Protein AF-A0A7S4QUI0-F1 (afdb_monomer)

Sequence (334 aa):
FLSKAFRYVQHSHSRTQITPSVVIYQHTYTYTQERGVYFQQQQQSLKVATKMAEGGIYPWKIQKVEAFGPTADYSNLSKPLPSPPDGMVWDQDVTTKEWKLISSPEQKAVVPKNEENKETLNDDIDVLKQMAREEEKQKERQKSAGPTHIQHIILPTDTLAGICLKYKISAVKVRQINRFSGSNLHLAPNPLIIPIVDPQLLVDGVIKVQNTESREFKRGAFRARFLSLRDGEITSYLEMNNWDLEAAMQNAKDDIAWEKSQQQPPPPPKKELEDISSLALEAHIAIPVTTTTTSVKKKKKNIELELGSVTAKVCISRVLYQHACVYLCCKLSA

Nearest PDB structures (foldseek):
  2lva-assembly1_A  TM=3.893E-01  e=6.206E-01  Homo sapiens

pLDDT: mean 73.24, std 21.31, range [35.06, 98.56]

Foldseek 3Di:
DDDDDDDDDDDDDDDDDDDPPPPPPPPPPPPPPDDDDDPPDDPDPPPPPPPDDDDPPDPVVPPPPPPPPPPPPCVCVPPDDPDDPPQWDWDQDPPPRDTDIDRDPDPPDDDDDDDDDDPDDCPVVVVVVVVVVVVVVVVVVVVPPDPQKDFAQDFPPDWLVNVCVLQVHDSVVQCVVQVDDDGDCVRTQPRRIGGRPDPVCVVVCSRPDDDCQDLRNLLSNLCSVCVPDDSVLSVVLCVVVVNDSVNSSVVVVVVVVVVVVVPPDDDDPPPPPVPVVVPPPPDPDDDDDDDDDDDDDPPPDDDDDDPDDDDDDPDPVPPVVVVVVVVVVVVVVD

InterPro domains:
  IPR036779 LysM domain superfamily [G3DSA:3.10.350.10] (135-200)

Organism: NCBI:txid49249

Solvent-accessible surface area (backbone atoms only — not comparable to full-atom values): 22902 Å² total; per-residue (Å²): 135,82,88,83,86,88,78,87,84,86,82,85,76,82,80,76,84,76,78,80,80,80,76,79,77,78,78,76,81,77,79,79,82,77,75,92,70,88,81,76,82,72,87,70,86,75,82,71,79,77,79,79,76,84,82,78,82,49,75,86,72,59,70,81,70,82,71,75,58,84,70,78,78,62,82,64,72,79,55,77,78,77,81,63,59,93,70,41,40,83,42,66,42,86,88,79,68,46,79,43,82,42,73,60,90,76,88,77,72,91,78,82,87,85,88,82,90,79,89,89,72,60,74,69,54,56,54,54,53,49,52,55,54,49,52,52,54,50,51,55,62,61,67,72,64,63,80,60,53,46,80,40,68,74,49,94,87,61,44,58,68,57,52,21,66,54,65,76,45,59,64,65,59,43,27,64,72,51,73,39,75,88,75,59,66,88,74,38,60,57,62,34,57,39,72,54,93,55,73,61,43,54,77,72,55,70,40,71,75,79,64,75,82,41,69,66,43,43,52,37,50,51,46,49,72,40,79,86,60,51,75,66,59,56,48,50,39,24,60,78,41,80,63,35,60,67,62,19,55,49,54,54,48,52,50,53,52,49,53,55,60,70,68,47,69,75,76,73,76,78,70,79,67,75,70,64,73,74,73,71,82,77,77,89,70,93,72,87,85,78,88,78,89,77,84,79,81,80,79,80,76,82,80,80,84,75,91,72,92,75,85,90,90,87,84,67,82,71,64,62,62,60,58,54,57,57,56,56,56,60,66,75,75,111

Radius of gyration: 40.13 Å; Cα contacts (8 Å, |Δi|>4): 142; chains: 1; bounding box: 110×113×97 Å

Mean predicted aligned error: 19.96 Å

Structure (mmCIF, N/CA/C/O backbone):
data_AF-A0A7S4QUI0-F1
#
_entry.id   AF-A0A7S4QUI0-F1
#
loop_
_atom_site.group_PDB
_atom_site.id
_atom_site.type_symbol
_atom_site.label_atom_id
_atom_site.label_alt_id
_atom_site.label_comp_id
_atom_site.label_asym_id
_atom_site.label_entity_id
_atom_site.label_seq_id
_atom_site.pdbx_PDB_ins_code
_atom_site.Cartn_x
_atom_site.Cartn_y
_atom_site.Cartn_z
_atom_site.occupancy
_atom_site.B_iso_or_equiv
_atom_site.auth_seq_id
_atom_site.auth_comp_id
_atom_site.auth_asym_id
_atom_site.auth_atom_id
_atom_site.pdbx_PDB_model_num
ATOM 1 N N . PHE A 1 1 ? 1.481 68.400 2.282 1.00 43.25 1 PHE A N 1
ATOM 2 C CA . PHE A 1 1 ? 1.476 67.854 3.651 1.00 43.25 1 PHE A CA 1
ATOM 3 C C . PHE A 1 1 ? 1.714 66.350 3.547 1.00 43.25 1 PHE A C 1
ATOM 5 O O . PHE A 1 1 ? 0.873 65.689 2.964 1.00 43.25 1 PHE A O 1
ATOM 12 N N . LEU A 1 2 ? 2.878 65.880 4.042 1.00 42.28 2 LEU A N 1
ATOM 13 C CA . LEU A 1 2 ? 3.348 64.477 4.183 1.00 42.28 2 LEU A CA 1
ATOM 14 C C . LEU A 1 2 ? 3.459 63.688 2.854 1.00 42.28 2 LEU A C 1
ATOM 16 O O . LEU A 1 2 ? 2.456 63.243 2.329 1.00 42.28 2 LEU A O 1
ATOM 20 N N . SER A 1 3 ? 4.592 63.471 2.174 1.00 40.19 3 SER A N 1
ATOM 21 C CA . SER A 1 3 ? 6.008 63.251 2.519 1.00 40.19 3 SER A CA 1
ATOM 22 C C . SER A 1 3 ? 6.265 62.195 3.595 1.00 40.19 3 SER A C 1
ATOM 24 O O . SER A 1 3 ? 6.245 62.501 4.786 1.00 40.19 3 SER A O 1
ATOM 26 N N . LYS A 1 4 ? 6.588 60.970 3.157 1.00 52.94 4 LYS A N 1
ATOM 27 C CA . LYS A 1 4 ? 7.592 60.120 3.811 1.00 52.94 4 LYS A CA 1
ATOM 28 C C . LYS A 1 4 ? 8.211 59.142 2.812 1.00 52.94 4 LYS A C 1
ATOM 30 O O . LYS A 1 4 ? 7.632 58.132 2.432 1.00 52.94 4 LYS A O 1
ATOM 35 N N . ALA A 1 5 ? 9.412 59.519 2.392 1.00 50.69 5 ALA A N 1
ATOM 36 C CA . ALA A 1 5 ? 10.382 58.696 1.700 1.00 50.69 5 ALA A CA 1
ATOM 37 C C . ALA A 1 5 ? 10.910 57.592 2.630 1.00 50.69 5 ALA A C 1
ATOM 39 O O . ALA A 1 5 ? 11.267 57.874 3.775 1.00 50.69 5 ALA A O 1
ATOM 40 N N . PHE A 1 6 ? 11.026 56.366 2.120 1.00 53.62 6 PHE A N 1
ATOM 41 C CA . PHE A 1 6 ? 11.831 55.314 2.736 1.00 53.62 6 PHE A CA 1
ATOM 42 C C . PHE A 1 6 ? 13.174 55.230 2.004 1.00 53.62 6 PHE A C 1
ATOM 44 O O . PHE A 1 6 ? 13.247 54.894 0.824 1.00 53.62 6 PHE A O 1
ATOM 51 N N . ARG A 1 7 ? 14.234 55.609 2.723 1.00 48.94 7 ARG A N 1
ATOM 52 C CA . ARG A 1 7 ? 15.640 55.427 2.355 1.00 48.94 7 ARG A CA 1
ATOM 53 C C . ARG A 1 7 ? 16.148 54.085 2.889 1.00 48.94 7 ARG A C 1
ATOM 55 O O . ARG A 1 7 ? 15.786 53.719 3.998 1.00 48.94 7 ARG A O 1
ATOM 62 N N . TYR A 1 8 ? 17.100 53.522 2.137 1.00 43.38 8 TYR A N 1
ATOM 63 C CA . TYR A 1 8 ? 18.275 52.743 2.568 1.00 43.38 8 TYR A CA 1
ATOM 64 C C . TYR A 1 8 ? 18.059 51.438 3.351 1.00 43.38 8 TYR A C 1
ATOM 66 O O . TYR A 1 8 ? 17.522 51.461 4.444 1.00 43.38 8 TYR A O 1
ATOM 74 N N . VAL A 1 9 ? 18.633 50.331 2.858 1.00 51.97 9 VAL A N 1
ATOM 75 C CA . VAL A 1 9 ? 19.962 49.829 3.281 1.00 51.97 9 VAL A CA 1
ATOM 76 C C . VAL A 1 9 ? 20.501 48.900 2.180 1.00 51.97 9 VAL A C 1
ATOM 78 O O . VAL A 1 9 ? 19.954 47.829 1.933 1.00 51.97 9 VAL A O 1
ATOM 81 N N . GLN A 1 10 ? 21.587 49.304 1.514 1.00 48.03 10 GLN A N 1
ATOM 82 C CA . GLN A 1 10 ? 22.443 48.389 0.755 1.00 48.03 10 GLN A CA 1
ATOM 83 C C . GLN A 1 10 ? 23.421 47.728 1.732 1.00 48.03 10 GLN A C 1
ATOM 85 O O . GLN A 1 10 ? 24.264 48.409 2.310 1.00 48.03 10 GLN A O 1
ATOM 90 N N . HIS A 1 11 ? 23.335 46.408 1.893 1.00 46.34 11 HIS A N 1
ATOM 91 C CA . HIS A 1 11 ? 24.397 45.617 2.511 1.00 46.34 11 HIS A CA 1
ATOM 92 C C . HIS A 1 11 ? 25.331 45.087 1.420 1.00 46.34 11 HIS A C 1
ATOM 94 O O . HIS A 1 11 ? 25.085 44.052 0.805 1.00 46.34 11 HIS A O 1
ATOM 100 N N . SER A 1 12 ? 26.427 45.805 1.197 1.00 49.34 12 SER A N 1
ATOM 101 C CA . SER A 1 12 ? 27.610 45.313 0.499 1.00 49.34 12 SER A CA 1
ATOM 102 C C . SER A 1 12 ? 28.336 44.299 1.389 1.00 49.34 12 SER A C 1
ATOM 104 O O . SER A 1 12 ? 29.055 44.689 2.308 1.00 49.34 12 SER A O 1
ATOM 106 N N . HIS A 1 13 ? 28.146 43.003 1.135 1.00 45.16 13 HIS A N 1
ATOM 107 C CA . HIS A 1 13 ? 29.027 41.969 1.678 1.00 45.16 13 HIS A CA 1
ATOM 108 C C . HIS A 1 13 ? 30.191 41.758 0.711 1.00 45.16 13 HIS A C 1
ATOM 110 O O . HIS A 1 13 ? 30.037 41.254 -0.402 1.00 45.16 13 HIS A O 1
ATOM 116 N N . SER A 1 14 ? 31.361 42.194 1.163 1.00 46.81 14 SER A N 1
ATOM 117 C CA . SER A 1 14 ? 32.676 41.900 0.618 1.00 46.81 14 SER A CA 1
ATOM 118 C C . SER A 1 14 ? 32.872 40.386 0.518 1.00 46.81 14 SER A C 1
ATOM 120 O O . SER A 1 14 ? 32.983 39.672 1.511 1.00 46.81 14 SER A O 1
ATOM 122 N N . ARG A 1 15 ? 32.902 39.891 -0.719 1.00 45.66 15 ARG A N 1
ATOM 123 C CA . ARG A 1 15 ? 33.207 38.502 -1.051 1.00 45.66 15 ARG A CA 1
ATOM 124 C C . ARG A 1 15 ? 34.724 38.323 -0.981 1.00 45.66 15 ARG A C 1
ATOM 126 O O . ARG A 1 15 ? 35.434 38.632 -1.935 1.00 45.66 15 ARG A O 1
ATOM 133 N N . THR A 1 16 ? 35.228 37.866 0.159 1.00 51.44 16 THR A N 1
ATOM 134 C CA . THR A 1 16 ? 36.585 37.330 0.286 1.00 51.44 16 THR A CA 1
ATOM 135 C C . THR A 1 16 ? 36.715 36.128 -0.648 1.00 51.44 16 THR A C 1
ATOM 137 O O . THR A 1 16 ? 36.037 35.115 -0.489 1.00 51.44 16 THR A O 1
ATOM 140 N N . GLN A 1 17 ? 37.558 36.265 -1.670 1.00 45.81 17 GLN A N 1
ATOM 141 C CA . GLN A 1 17 ? 37.962 35.160 -2.529 1.00 45.81 17 GLN A CA 1
ATOM 142 C C . GLN A 1 17 ? 38.888 34.248 -1.721 1.00 45.81 17 GLN A C 1
ATOM 144 O O . GLN A 1 17 ? 40.066 34.541 -1.546 1.00 45.81 17 GLN A O 1
ATOM 149 N N . ILE A 1 18 ? 38.336 33.159 -1.193 1.00 52.22 18 ILE A N 1
ATOM 150 C CA . ILE A 1 18 ? 39.124 32.025 -0.719 1.00 52.22 18 ILE A CA 1
ATOM 151 C C . ILE A 1 18 ? 39.364 31.155 -1.948 1.00 52.22 18 ILE A C 1
ATOM 153 O O . ILE A 1 18 ? 38.443 30.529 -2.470 1.00 52.22 18 ILE A O 1
ATOM 157 N N . THR A 1 19 ? 40.595 31.168 -2.445 1.00 54.06 19 THR A N 1
ATOM 158 C CA . THR A 1 19 ? 41.076 30.218 -3.443 1.00 54.06 19 THR A CA 1
ATOM 159 C C . THR A 1 19 ? 41.064 28.815 -2.829 1.00 54.06 19 THR A C 1
ATOM 161 O O . THR A 1 19 ? 41.732 28.596 -1.815 1.00 54.06 19 THR A O 1
ATOM 164 N N . PRO A 1 20 ? 40.341 27.833 -3.395 1.00 52.69 20 PRO A N 1
ATOM 165 C CA . PRO A 1 20 ? 40.554 26.451 -3.010 1.00 52.69 20 PRO A CA 1
ATOM 166 C C . PRO A 1 20 ? 41.884 25.998 -3.618 1.00 52.69 20 PRO A C 1
ATOM 168 O O . PRO A 1 20 ? 41.997 25.811 -4.829 1.00 52.69 20 PRO A O 1
ATOM 171 N N . SER A 1 21 ? 42.906 25.836 -2.776 1.00 45.44 21 SER A N 1
ATOM 172 C CA . SER A 1 21 ? 44.081 25.039 -3.123 1.00 45.44 21 SER A CA 1
ATOM 173 C C . SER A 1 21 ? 43.607 23.628 -3.452 1.00 45.44 21 SER A C 1
ATOM 175 O O . SER A 1 21 ? 43.208 22.865 -2.572 1.00 45.44 21 SER A O 1
ATOM 177 N N . VAL A 1 22 ? 43.613 23.307 -4.743 1.00 49.81 22 VAL A N 1
ATOM 178 C CA . VAL A 1 22 ? 43.359 21.970 -5.269 1.00 49.81 22 VAL A CA 1
ATOM 179 C C . VAL A 1 22 ? 44.520 21.082 -4.828 1.00 49.81 22 VAL A C 1
ATOM 181 O O . VAL A 1 22 ? 45.557 21.011 -5.484 1.00 49.81 22 VAL A O 1
ATOM 184 N N . VAL A 1 23 ? 44.364 20.416 -3.685 1.00 51.53 23 VAL A N 1
ATOM 185 C CA . VAL A 1 23 ? 45.216 19.284 -3.323 1.00 51.53 23 VAL A CA 1
ATOM 186 C C . VAL A 1 23 ? 44.719 18.098 -4.139 1.00 51.53 23 VAL A C 1
ATOM 188 O O . VAL A 1 23 ? 43.736 17.445 -3.794 1.00 51.53 23 VAL A O 1
ATOM 191 N N . ILE A 1 24 ? 45.380 17.862 -5.271 1.00 47.19 24 ILE A N 1
ATOM 192 C CA . ILE A 1 24 ? 45.212 16.652 -6.071 1.00 47.19 24 ILE A CA 1
ATOM 193 C C . ILE A 1 24 ? 45.792 15.499 -5.245 1.00 47.19 24 ILE A C 1
ATOM 195 O O . ILE A 1 24 ? 46.986 15.215 -5.308 1.00 47.19 24 ILE A O 1
ATOM 199 N N . TYR A 1 25 ? 44.955 14.844 -4.441 1.00 45.59 25 TYR A N 1
ATOM 200 C CA . TYR A 1 25 ? 45.278 13.531 -3.894 1.00 45.59 25 TYR A CA 1
ATOM 201 C C . TYR A 1 25 ? 45.259 12.532 -5.051 1.00 45.59 25 TYR A C 1
ATOM 203 O O . TYR A 1 25 ? 44.214 12.010 -5.437 1.00 45.59 25 TYR A O 1
ATOM 211 N N . GLN A 1 26 ? 46.432 12.286 -5.633 1.00 43.28 26 GLN A N 1
ATOM 212 C CA . GLN A 1 26 ? 46.659 11.110 -6.460 1.00 43.28 26 GLN A CA 1
ATOM 213 C C . GLN A 1 26 ? 46.589 9.882 -5.547 1.00 43.28 26 GLN A C 1
ATOM 215 O O . GLN A 1 26 ? 47.586 9.466 -4.962 1.00 43.28 26 GLN A O 1
ATOM 220 N N . HIS A 1 27 ? 45.393 9.313 -5.393 1.00 44.50 27 HIS A N 1
ATOM 221 C CA . HIS A 1 27 ? 45.245 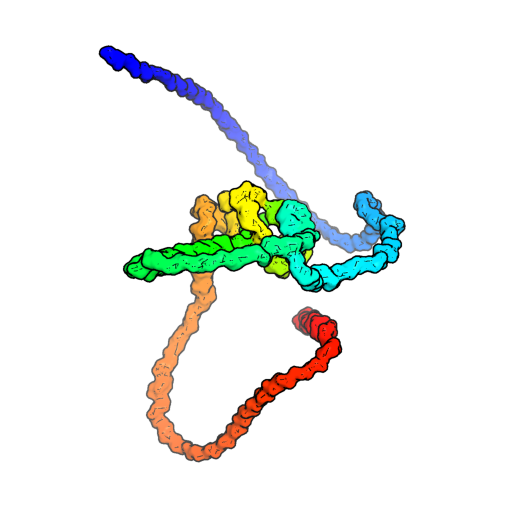7.958 -4.878 1.00 44.50 27 HIS A CA 1
ATOM 222 C C . HIS A 1 27 ? 45.784 6.994 -5.937 1.00 44.50 27 HIS A C 1
ATOM 224 O O . HIS A 1 27 ? 45.088 6.591 -6.868 1.00 44.50 27 HIS A O 1
ATOM 230 N N . THR A 1 28 ? 47.059 6.645 -5.810 1.00 52.47 28 THR A N 1
ATOM 231 C CA . THR A 1 28 ? 47.638 5.487 -6.478 1.00 52.47 28 THR A CA 1
ATOM 232 C C . THR A 1 28 ? 47.049 4.235 -5.833 1.00 52.47 28 THR A C 1
ATOM 234 O O . THR A 1 28 ? 47.430 3.820 -4.742 1.00 52.47 28 THR A O 1
ATOM 237 N N . TYR A 1 29 ? 46.067 3.633 -6.501 1.00 44.72 29 TYR A N 1
ATOM 238 C CA . TYR A 1 29 ? 45.607 2.290 -6.169 1.00 44.72 29 TYR A CA 1
ATOM 239 C C . TYR A 1 29 ? 46.704 1.299 -6.566 1.00 44.72 29 TYR A C 1
ATOM 241 O O . TYR A 1 29 ? 46.812 0.888 -7.720 1.00 44.72 29 TYR A O 1
ATOM 249 N N . THR A 1 30 ? 47.550 0.924 -5.610 1.00 43.25 30 THR A N 1
ATOM 250 C CA . THR A 1 30 ? 48.397 -0.260 -5.741 1.00 43.25 30 THR A CA 1
ATOM 251 C C . THR A 1 30 ? 47.501 -1.493 -5.671 1.00 43.25 30 THR A C 1
ATOM 253 O O . THR A 1 30 ? 47.052 -1.891 -4.599 1.00 43.25 30 THR A O 1
ATOM 256 N N . TYR A 1 31 ? 47.212 -2.072 -6.835 1.00 46.03 31 TYR A N 1
ATOM 257 C CA . TYR A 1 31 ? 46.569 -3.374 -6.971 1.00 46.03 31 TYR A CA 1
ATOM 258 C C . TYR A 1 31 ? 47.561 -4.449 -6.508 1.00 46.03 31 TYR A C 1
ATOM 260 O O . TYR A 1 31 ? 48.429 -4.883 -7.267 1.00 46.03 31 TYR A O 1
ATOM 268 N N . THR A 1 32 ? 47.485 -4.847 -5.239 1.00 46.03 32 THR A N 1
ATOM 269 C CA . THR A 1 32 ? 48.205 -6.018 -4.737 1.00 46.03 32 THR A CA 1
ATOM 270 C C . THR A 1 32 ? 47.518 -7.271 -5.265 1.00 46.03 32 THR A C 1
ATOM 272 O O . THR A 1 32 ? 46.503 -7.740 -4.756 1.00 46.03 32 THR A O 1
ATOM 275 N N . GLN A 1 33 ? 48.092 -7.795 -6.344 1.00 54.56 33 GLN A N 1
ATOM 276 C CA . GLN A 1 33 ? 47.813 -9.105 -6.907 1.00 54.56 33 GLN A CA 1
ATOM 277 C C . GLN A 1 33 ? 48.338 -10.179 -5.941 1.00 54.56 33 GLN A C 1
ATOM 279 O O . GLN A 1 33 ? 49.427 -10.725 -6.124 1.00 54.56 33 GLN A O 1
ATOM 284 N N . GLU A 1 34 ? 47.588 -10.463 -4.876 1.00 50.03 34 GLU A N 1
ATOM 285 C CA . GLU A 1 34 ? 47.907 -11.587 -4.002 1.00 50.03 34 GLU A CA 1
ATOM 286 C C . GLU A 1 34 ? 47.392 -12.893 -4.602 1.00 50.03 34 GLU A C 1
ATOM 288 O O . GLU A 1 34 ? 46.203 -13.149 -4.789 1.00 50.03 34 GLU A O 1
ATOM 293 N N . ARG A 1 35 ? 48.397 -13.688 -4.960 1.00 43.03 35 ARG A N 1
ATOM 294 C CA . ARG A 1 35 ? 48.375 -15.071 -5.402 1.00 43.03 35 ARG A CA 1
ATOM 295 C C . ARG A 1 35 ? 47.361 -15.914 -4.637 1.00 43.03 35 ARG A C 1
ATOM 297 O O . ARG A 1 35 ? 47.344 -15.941 -3.410 1.00 43.03 35 ARG A O 1
ATOM 304 N N . GLY A 1 36 ? 46.626 -16.712 -5.407 1.00 50.50 36 GLY A N 1
ATOM 305 C CA . GLY A 1 36 ? 45.907 -17.866 -4.901 1.00 50.50 36 GLY A CA 1
ATOM 306 C C . GLY A 1 36 ? 46.843 -18.789 -4.125 1.00 50.50 36 GLY A C 1
ATOM 307 O O . GLY A 1 36 ? 47.822 -19.309 -4.660 1.00 50.50 36 GLY A O 1
ATOM 308 N N . VAL A 1 37 ? 46.501 -19.000 -2.861 1.00 47.38 37 VAL A N 1
ATOM 309 C CA . VAL A 1 37 ? 46.983 -20.116 -2.062 1.00 47.38 37 VAL A CA 1
ATOM 310 C C . VAL A 1 37 ? 45.754 -20.937 -1.708 1.00 47.38 37 VAL A C 1
ATOM 312 O O . VAL A 1 37 ? 44.789 -20.440 -1.133 1.00 47.38 37 VAL A O 1
ATOM 315 N N . TYR A 1 38 ? 45.796 -22.190 -2.144 1.00 48.53 38 TYR A N 1
ATOM 316 C CA . TYR A 1 38 ? 44.848 -23.254 -1.864 1.00 48.53 38 TYR A CA 1
ATOM 317 C C . TYR A 1 38 ? 44.372 -23.221 -0.406 1.00 48.53 38 TYR A C 1
ATOM 319 O O . TYR A 1 38 ? 45.132 -23.545 0.504 1.00 48.53 38 TYR A O 1
ATOM 327 N N . PHE A 1 39 ? 43.097 -22.896 -0.182 1.00 44.22 39 PHE A N 1
ATOM 328 C CA . PHE A 1 39 ? 42.456 -23.155 1.103 1.00 44.22 39 PHE A CA 1
ATOM 329 C C . PHE A 1 39 ? 41.923 -24.588 1.086 1.00 44.22 39 PHE A C 1
ATOM 331 O O . PHE A 1 39 ? 40.783 -24.869 0.717 1.00 44.22 39 PHE A O 1
ATOM 338 N N . GLN A 1 40 ? 42.815 -25.516 1.424 1.00 52.22 40 GLN A N 1
ATOM 339 C CA . GLN A 1 40 ? 42.484 -26.902 1.703 1.00 52.22 40 GLN A CA 1
ATOM 340 C C . GLN A 1 40 ? 41.613 -26.929 2.962 1.00 52.22 40 GLN A C 1
ATOM 342 O O . GLN A 1 40 ? 42.077 -26.703 4.078 1.00 52.22 40 GLN A O 1
ATOM 347 N N . GLN A 1 41 ? 40.321 -27.165 2.754 1.00 51.22 41 GLN A N 1
ATOM 348 C CA . GLN A 1 41 ? 39.299 -27.271 3.783 1.00 51.22 41 GLN A CA 1
ATOM 349 C C . GLN A 1 41 ? 39.572 -28.495 4.672 1.00 51.22 41 GLN A C 1
ATOM 351 O O . GLN A 1 41 ? 39.035 -29.579 4.456 1.00 51.22 41 GLN A O 1
ATOM 356 N N . GLN A 1 42 ? 40.416 -28.329 5.693 1.00 50.75 42 GLN A N 1
ATOM 357 C CA . GLN A 1 42 ? 40.417 -29.227 6.840 1.00 50.75 42 GLN A CA 1
ATOM 358 C C . GLN A 1 42 ? 39.161 -28.947 7.665 1.00 50.75 42 GLN A C 1
ATOM 360 O O . GLN A 1 42 ? 39.033 -27.914 8.321 1.00 50.75 42 GLN A O 1
ATOM 365 N N . GLN A 1 43 ? 38.231 -29.899 7.641 1.00 52.84 43 GLN A N 1
ATOM 366 C CA . GLN A 1 43 ? 37.170 -30.028 8.631 1.00 52.84 43 GLN A CA 1
ATOM 367 C C . GLN A 1 43 ? 37.792 -30.371 9.991 1.00 52.84 43 GLN A C 1
ATOM 369 O O . GLN A 1 43 ? 37.802 -31.523 10.415 1.00 52.84 43 GLN A O 1
ATOM 374 N N . GLN A 1 44 ? 38.339 -29.378 10.686 1.00 45.84 44 GLN A N 1
ATOM 375 C CA . GLN A 1 44 ? 38.579 -29.508 12.115 1.00 45.84 44 GLN A CA 1
ATOM 376 C C . GLN A 1 44 ? 37.311 -29.068 12.836 1.00 45.84 44 GLN A C 1
ATOM 378 O O . GLN A 1 44 ? 36.892 -27.914 12.772 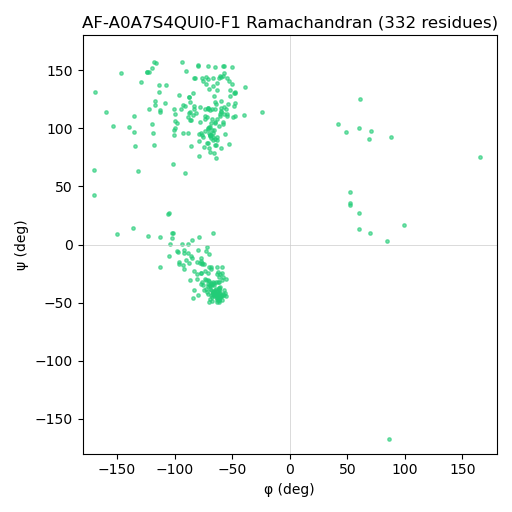1.00 45.84 44 GLN A O 1
ATOM 383 N N . SER A 1 45 ? 36.679 -30.039 13.488 1.00 52.66 45 SER A N 1
ATOM 384 C CA . SER A 1 45 ? 35.535 -29.880 14.373 1.00 52.66 45 SER A CA 1
ATOM 385 C C . SER A 1 45 ? 35.888 -28.952 15.540 1.00 52.66 45 SER A C 1
ATOM 387 O O . SER A 1 45 ? 36.240 -29.401 16.633 1.00 52.66 45 SER A O 1
ATOM 389 N N . LEU A 1 46 ? 35.803 -27.644 15.319 1.00 45.56 46 LEU A N 1
ATOM 390 C CA . LEU A 1 46 ? 35.813 -26.655 16.382 1.00 45.56 46 LEU A CA 1
ATOM 391 C C . LEU A 1 46 ? 34.503 -26.803 17.157 1.00 45.56 46 LEU A C 1
ATOM 393 O O . LEU A 1 46 ? 33.464 -26.247 16.804 1.00 45.56 46 LEU A O 1
ATOM 397 N N . LYS A 1 47 ? 34.569 -27.589 18.235 1.00 46.31 47 LYS A N 1
ATOM 398 C CA . LYS A 1 47 ? 33.629 -27.546 19.355 1.00 46.31 47 LYS A CA 1
ATOM 399 C C . LYS A 1 47 ? 33.767 -26.174 20.016 1.00 46.31 47 LYS A C 1
ATOM 401 O O . LYS A 1 47 ? 34.392 -26.034 21.063 1.00 46.31 47 LYS A O 1
ATOM 406 N N . VAL A 1 48 ? 33.234 -25.143 19.366 1.00 46.44 48 VAL A N 1
ATOM 407 C CA . VAL A 1 48 ? 33.062 -23.832 19.980 1.00 46.44 48 VAL A CA 1
ATOM 408 C C . VAL A 1 48 ? 31.987 -24.017 21.038 1.00 46.44 48 VAL A C 1
ATOM 410 O O . VAL A 1 48 ? 30.809 -24.184 20.735 1.00 46.44 48 VAL A O 1
ATOM 413 N N . ALA A 1 49 ? 32.417 -24.058 22.296 1.00 51.06 49 ALA A N 1
ATOM 414 C CA . ALA A 1 49 ? 31.536 -23.915 23.435 1.00 51.06 49 ALA A CA 1
ATOM 415 C C . ALA A 1 49 ? 30.957 -22.498 23.389 1.00 51.06 49 ALA A C 1
ATOM 417 O O . ALA A 1 49 ? 31.549 -21.546 23.899 1.00 51.06 49 ALA A O 1
ATOM 418 N N . THR A 1 50 ? 29.811 -22.358 22.728 1.00 50.50 50 THR A N 1
ATOM 419 C CA . THR A 1 50 ? 28.994 -21.152 22.731 1.00 50.50 50 THR A CA 1
ATOM 420 C C . THR A 1 50 ? 28.522 -20.926 24.165 1.00 50.50 50 THR A C 1
ATOM 422 O O . THR A 1 50 ? 27.490 -21.440 24.593 1.00 50.50 50 THR A O 1
ATOM 425 N N . LYS A 1 51 ? 29.304 -20.181 24.954 1.00 48.50 51 LYS A N 1
ATOM 426 C CA . LYS A 1 51 ? 28.800 -19.522 26.159 1.00 48.50 51 LYS A CA 1
ATOM 427 C C . LYS A 1 51 ? 27.762 -18.512 25.682 1.00 48.50 51 LYS A C 1
ATOM 429 O O . LYS A 1 51 ? 28.105 -17.402 25.294 1.00 48.50 51 LYS A O 1
ATOM 434 N N . MET A 1 52 ? 26.504 -18.942 25.645 1.00 44.00 52 MET A N 1
ATOM 435 C CA . MET A 1 52 ? 25.364 -18.070 25.396 1.00 44.00 52 MET A CA 1
ATOM 436 C C . MET A 1 52 ? 25.233 -17.120 26.586 1.00 44.00 52 MET A C 1
ATOM 438 O O . MET A 1 52 ? 24.677 -17.478 27.623 1.00 44.00 52 MET A O 1
ATOM 442 N N . ALA A 1 53 ? 25.802 -15.926 26.454 1.00 54.25 53 ALA A N 1
ATOM 443 C CA . ALA A 1 53 ? 25.325 -14.783 27.203 1.00 54.25 53 ALA A CA 1
ATOM 444 C C . ALA A 1 53 ? 23.985 -14.366 26.579 1.00 54.25 53 ALA A C 1
ATOM 446 O O . ALA A 1 53 ? 23.856 -14.338 25.360 1.00 54.25 53 ALA A O 1
ATOM 447 N N . GLU A 1 54 ? 23.027 -14.044 27.445 1.00 52.03 54 GLU A N 1
ATOM 448 C CA . GLU A 1 54 ? 21.747 -13.397 27.133 1.00 52.03 54 GLU A CA 1
ATOM 449 C C . GLU A 1 54 ? 20.578 -14.332 26.757 1.00 52.03 54 GLU A C 1
ATOM 451 O O . GLU A 1 54 ? 20.308 -14.661 25.608 1.00 52.03 54 GLU A O 1
ATOM 456 N N . GLY A 1 55 ? 19.798 -14.691 27.786 1.00 56.19 55 GLY A N 1
ATOM 457 C CA . GLY A 1 55 ? 18.341 -14.781 27.636 1.00 56.19 55 GLY A CA 1
ATOM 458 C C . GLY A 1 55 ? 17.717 -16.155 27.403 1.00 56.19 55 GLY A C 1
ATOM 459 O O . GLY A 1 55 ? 16.553 -16.218 27.016 1.00 56.19 55 GLY A O 1
ATOM 460 N N . GLY A 1 56 ? 18.423 -17.256 27.666 1.00 51.00 56 GLY A N 1
ATOM 461 C CA . GLY A 1 56 ? 17.798 -18.580 27.685 1.00 51.00 56 GLY A CA 1
ATOM 462 C C . GLY A 1 56 ? 16.692 -18.649 28.743 1.00 51.00 56 GLY A C 1
ATOM 463 O O . GLY A 1 56 ? 16.974 -18.596 29.941 1.00 51.00 56 GLY A O 1
ATOM 464 N N . ILE A 1 57 ? 15.431 -18.768 28.312 1.00 62.81 57 ILE A N 1
ATOM 465 C CA . ILE A 1 57 ? 14.321 -19.174 29.181 1.00 62.81 57 ILE A CA 1
ATOM 466 C C . ILE A 1 57 ? 14.695 -20.542 29.740 1.00 62.81 57 ILE A C 1
ATOM 468 O O . ILE A 1 57 ? 14.685 -21.554 29.040 1.00 62.81 57 ILE A O 1
ATOM 472 N N . TYR A 1 58 ? 15.113 -20.549 31.001 1.00 67.50 58 TYR A N 1
ATOM 473 C CA . TYR A 1 58 ? 15.543 -21.765 31.653 1.00 67.50 58 TYR A CA 1
ATOM 474 C C . TYR A 1 58 ? 14.370 -22.754 31.737 1.00 67.50 58 TYR A C 1
ATOM 476 O O . TYR A 1 58 ? 13.292 -22.362 32.190 1.00 67.50 58 TYR A O 1
ATOM 484 N N . PRO A 1 59 ? 14.563 -24.037 31.384 1.00 61.31 59 PRO A N 1
ATOM 485 C CA . PRO A 1 59 ? 13.508 -25.052 31.435 1.00 61.31 59 PRO A CA 1
ATOM 486 C C . PRO A 1 59 ? 12.846 -25.186 32.812 1.00 61.31 59 PRO A C 1
ATOM 488 O O . PRO A 1 59 ? 11.663 -25.485 32.902 1.00 61.31 59 PRO A O 1
ATOM 491 N N . TRP A 1 60 ? 13.582 -24.907 33.892 1.00 65.19 60 TRP A N 1
ATOM 492 C CA . TRP A 1 60 ? 13.065 -24.930 35.265 1.00 65.19 60 TRP A CA 1
ATOM 493 C C . TRP A 1 60 ? 12.209 -23.706 35.626 1.00 65.19 60 TRP A C 1
ATOM 495 O O . TRP A 1 60 ? 11.474 -23.737 36.608 1.00 65.19 60 TRP A O 1
ATOM 505 N N . LYS A 1 61 ? 12.282 -22.634 34.829 1.00 58.53 61 LYS A N 1
ATOM 506 C CA . LYS A 1 61 ? 11.444 -21.434 34.946 1.00 58.53 61 LYS A CA 1
ATOM 507 C C . LYS A 1 61 ? 10.181 -21.525 34.079 1.00 58.53 61 LYS A C 1
ATOM 509 O O . LYS A 1 61 ? 9.325 -20.647 34.157 1.00 58.53 61 LYS A O 1
ATOM 514 N N . ILE A 1 62 ? 10.042 -22.593 33.285 1.00 61.06 62 ILE A N 1
ATOM 515 C CA . ILE A 1 62 ? 8.771 -22.991 32.679 1.00 61.06 62 ILE A CA 1
ATOM 516 C C . ILE A 1 62 ? 7.947 -23.611 33.803 1.00 61.06 62 ILE A C 1
ATOM 518 O O . ILE A 1 62 ? 7.953 -24.821 34.028 1.00 61.06 62 ILE A O 1
ATOM 522 N N . GLN A 1 63 ? 7.276 -22.752 34.565 1.00 67.94 63 GLN A N 1
ATOM 523 C CA . GLN A 1 63 ? 6.270 -23.199 35.506 1.00 67.94 63 GLN A CA 1
ATOM 524 C C . GLN A 1 63 ? 5.209 -23.913 34.664 1.00 67.94 63 GLN A C 1
ATOM 526 O O . GLN A 1 63 ? 4.551 -23.290 33.829 1.00 67.94 63 GLN A O 1
ATOM 531 N N . LYS A 1 64 ? 5.104 -25.240 34.807 1.00 63.25 64 LYS A N 1
ATOM 532 C CA . LYS A 1 64 ? 3.969 -26.003 34.288 1.00 63.25 64 LYS A CA 1
ATOM 533 C C . LYS A 1 64 ? 2.753 -25.506 35.052 1.00 63.25 64 LYS A C 1
ATOM 535 O O . LYS A 1 64 ? 2.416 -26.017 36.113 1.00 63.25 64 LYS A O 1
ATOM 540 N N . VAL A 1 65 ? 2.159 -24.428 34.561 1.00 62.25 65 VAL A N 1
ATOM 541 C CA . VAL A 1 65 ? 0.877 -23.959 35.048 1.00 62.25 65 VAL A CA 1
ATOM 542 C C . VAL A 1 65 ? -0.127 -24.981 34.529 1.00 62.25 65 VAL A C 1
ATOM 544 O O . VAL A 1 65 ? -0.689 -24.831 33.453 1.00 62.25 65 VAL A O 1
ATOM 547 N N . GLU A 1 66 ? -0.337 -26.049 35.299 1.00 63.94 66 GLU A N 1
ATOM 548 C CA . GLU A 1 66 ? -1.472 -26.970 35.140 1.00 63.94 66 GLU A CA 1
ATOM 549 C C . GLU A 1 66 ? -2.810 -26.280 35.476 1.00 63.94 66 GLU A C 1
ATOM 551 O O . GLU A 1 66 ? -3.854 -26.915 35.547 1.00 63.94 66 GLU A O 1
ATOM 556 N N . ALA A 1 67 ? -2.810 -24.957 35.651 1.00 56.88 67 ALA A N 1
ATOM 557 C CA . ALA A 1 67 ? -3.998 -24.150 35.845 1.00 56.88 67 ALA A CA 1
ATOM 558 C C . ALA A 1 67 ? -4.543 -23.638 34.503 1.00 56.88 67 ALA A C 1
ATOM 560 O O . ALA A 1 67 ? -4.696 -22.437 34.297 1.00 56.88 67 ALA A O 1
ATOM 561 N N . PHE A 1 68 ? -4.938 -24.552 33.616 1.00 56.72 68 PHE A N 1
ATOM 562 C CA . PHE A 1 68 ? -6.197 -24.308 32.916 1.00 56.72 68 PHE A CA 1
ATOM 563 C C . PHE A 1 68 ? -7.298 -24.689 33.904 1.00 56.72 68 PHE A C 1
ATOM 565 O O . PHE A 1 68 ? -7.912 -25.748 33.805 1.00 56.72 68 PHE A O 1
ATOM 572 N N . GLY A 1 69 ? -7.538 -23.813 34.889 1.00 67.38 69 GLY A N 1
ATOM 573 C CA . GLY A 1 69 ? -8.856 -23.783 35.516 1.00 67.38 69 GLY A CA 1
ATOM 574 C C . GLY A 1 69 ? -9.909 -23.707 34.403 1.00 67.38 69 GLY A C 1
ATOM 575 O O . GLY A 1 69 ? -9.573 -23.238 33.307 1.00 67.38 69 GLY A O 1
ATOM 576 N N . PRO A 1 70 ? -11.139 -24.200 34.630 1.00 70.69 70 PRO A N 1
ATOM 577 C CA . PRO A 1 70 ? -12.178 -24.210 33.606 1.00 70.69 70 PRO A CA 1
ATOM 578 C C . PRO A 1 70 ? -12.220 -22.829 32.961 1.00 70.69 70 PRO A C 1
ATOM 580 O O . PRO A 1 70 ? -12.504 -21.830 33.623 1.00 70.69 70 PRO A O 1
ATOM 583 N N . THR A 1 71 ? -11.799 -22.765 31.695 1.00 67.06 71 THR A N 1
ATOM 584 C CA . THR A 1 71 ? -11.785 -21.512 30.948 1.00 67.06 71 THR A CA 1
ATOM 585 C C . THR A 1 71 ? -13.231 -21.066 30.942 1.00 67.06 71 THR A C 1
ATOM 587 O O . THR A 1 71 ? -14.082 -21.841 30.508 1.00 67.06 71 THR A O 1
ATOM 590 N N . ALA A 1 72 ? -13.512 -19.905 31.540 1.00 70.00 72 ALA A N 1
ATOM 591 C CA . ALA A 1 72 ? -14.877 -19.430 31.703 1.00 70.00 72 ALA A CA 1
ATOM 592 C C . ALA A 1 72 ? -15.599 -19.562 30.357 1.00 70.00 72 ALA A C 1
ATOM 594 O O . ALA A 1 72 ? -15.134 -19.040 29.341 1.00 70.00 72 ALA A O 1
ATOM 595 N N . ASP A 1 73 ? -16.668 -20.354 30.335 1.00 77.19 73 ASP A N 1
ATOM 596 C CA . ASP A 1 73 ? -17.372 -20.656 29.100 1.00 77.19 73 ASP A CA 1
ATOM 597 C C . ASP A 1 73 ? -18.220 -19.446 28.706 1.00 77.19 73 ASP A C 1
ATOM 599 O O . ASP A 1 73 ? -19.346 -19.243 29.165 1.00 77.19 73 ASP A O 1
ATOM 603 N N . TYR A 1 74 ? -17.641 -18.605 27.855 1.00 82.31 74 TYR A N 1
ATOM 604 C CA . TYR A 1 74 ? -18.289 -17.420 27.311 1.00 82.31 74 TYR A CA 1
ATOM 605 C C . TYR A 1 74 ? -19.257 -17.740 26.164 1.00 82.31 74 TYR A C 1
ATOM 607 O O . TYR A 1 74 ? -19.817 -16.816 25.574 1.00 82.31 74 TYR A O 1
ATOM 615 N N . SER A 1 75 ? -19.515 -19.019 25.858 1.00 86.56 75 SER A N 1
ATOM 616 C CA . SER A 1 75 ? -20.471 -19.423 24.813 1.00 86.56 75 SER A CA 1
ATOM 617 C C . SER A 1 75 ? -21.890 -18.898 25.065 1.00 86.56 75 SER A C 1
ATOM 619 O O . SER A 1 75 ? -22.690 -18.804 24.139 1.00 86.56 75 SER A O 1
ATOM 621 N N . ASN A 1 76 ? -22.208 -18.516 26.307 1.00 83.06 76 ASN A N 1
ATOM 622 C CA . ASN A 1 76 ? -23.496 -17.932 26.677 1.00 83.06 76 ASN A CA 1
ATOM 623 C C . ASN A 1 76 ? -23.586 -16.408 26.474 1.00 83.06 76 ASN A C 1
ATOM 625 O O . ASN A 1 76 ? -24.691 -15.881 26.550 1.00 83.06 76 ASN A O 1
ATOM 629 N N . LEU A 1 77 ? -22.484 -15.698 26.185 1.00 81.69 77 LEU A N 1
ATOM 630 C CA . LEU A 1 77 ? -22.505 -14.237 25.988 1.00 81.69 77 LEU A CA 1
ATOM 631 C C . LEU A 1 77 ? -23.238 -13.801 24.710 1.00 81.69 77 LEU A C 1
ATOM 633 O O . LEU A 1 77 ? -23.645 -12.649 24.607 1.00 81.69 77 LEU A O 1
ATOM 637 N N . SER A 1 78 ? -23.393 -14.694 23.729 1.00 83.31 78 SER A N 1
ATOM 638 C CA . SER A 1 78 ? -24.100 -14.413 22.472 1.00 83.31 78 SER A CA 1
ATOM 639 C C . SER A 1 78 ? -25.603 -14.682 22.542 1.00 83.31 78 SER A C 1
ATOM 641 O O . SER A 1 78 ? -26.322 -14.371 21.590 1.00 83.31 78 SER A O 1
ATOM 643 N N . LYS A 1 79 ? -26.096 -15.274 23.637 1.00 88.00 79 LYS A N 1
ATOM 644 C CA . LYS A 1 79 ? -27.530 -15.504 23.809 1.00 88.00 79 LYS A CA 1
ATOM 645 C C . LYS A 1 79 ? -28.217 -14.151 24.029 1.00 88.00 79 LYS A C 1
ATOM 647 O O . LYS A 1 79 ? -27.708 -13.350 24.815 1.00 88.00 79 LYS A O 1
ATOM 652 N N . PRO A 1 80 ? -29.342 -13.874 23.345 1.00 85.81 80 PRO A N 1
ATOM 653 C CA . PRO A 1 80 ? -30.102 -12.660 23.604 1.00 85.81 80 PRO A CA 1
ATOM 654 C C . PRO A 1 80 ? -30.507 -12.616 25.080 1.00 85.81 80 PRO A C 1
ATOM 656 O O . PRO A 1 80 ? -30.735 -13.661 25.699 1.00 85.81 80 PRO A O 1
ATOM 659 N N . LEU A 1 81 ? -30.579 -11.405 25.638 1.00 84.62 81 LEU A N 1
ATOM 660 C CA . LEU A 1 81 ? -31.073 -11.203 26.997 1.00 84.62 81 LEU A CA 1
ATOM 661 C C . LEU A 1 81 ? -32.473 -11.830 27.129 1.00 84.62 81 LEU A C 1
ATOM 663 O O . LEU A 1 81 ? -33.254 -11.776 26.173 1.00 84.62 81 LEU A O 1
ATOM 667 N N . PRO A 1 82 ? -32.804 -12.436 28.282 1.00 90.38 82 PRO A N 1
ATOM 668 C CA . PRO A 1 82 ? -34.149 -12.937 28.516 1.00 90.38 82 PRO A CA 1
ATOM 669 C C . PRO A 1 82 ? -35.163 -11.796 28.380 1.00 90.38 82 PRO A C 1
ATOM 671 O O . PRO A 1 82 ? -34.878 -10.646 28.738 1.00 90.38 82 PRO A O 1
ATOM 674 N N . SER A 1 83 ? -36.347 -12.123 27.862 1.00 91.56 83 SER A N 1
ATOM 675 C CA . SER A 1 83 ? -37.454 -11.176 27.743 1.00 91.56 83 SER A CA 1
ATOM 676 C C . SER A 1 83 ? -37.715 -10.501 29.098 1.00 91.56 83 SER A C 1
ATOM 678 O O . SER A 1 83 ? -37.739 -11.202 30.116 1.00 91.56 83 SER A O 1
ATOM 680 N N . PRO A 1 84 ? -37.875 -9.168 29.146 1.00 93.19 84 PRO A N 1
ATOM 681 C CA . PRO A 1 84 ? -38.156 -8.479 30.397 1.00 93.19 84 PRO A CA 1
ATOM 682 C C . PRO A 1 84 ? -39.536 -8.895 30.952 1.00 93.19 84 PRO A C 1
ATOM 684 O O . PRO A 1 84 ? -40.412 -9.280 30.173 1.00 93.19 84 PRO A O 1
ATOM 687 N N . PRO A 1 85 ? -39.744 -8.832 32.281 1.00 93.69 85 PRO A N 1
ATOM 688 C CA . PRO A 1 85 ? -41.054 -9.046 32.899 1.00 93.69 85 PRO A CA 1
ATOM 689 C C . PRO A 1 85 ? -42.119 -8.068 32.377 1.00 93.69 85 PRO A C 1
ATOM 691 O O . PRO A 1 85 ? -41.791 -6.947 31.982 1.00 93.69 85 PRO A O 1
ATOM 694 N N . ASP A 1 86 ? -43.395 -8.470 32.420 1.00 92.81 86 ASP A N 1
ATOM 695 C CA . ASP A 1 86 ? -44.516 -7.635 31.966 1.00 92.81 86 ASP A CA 1
ATOM 696 C C . ASP A 1 86 ? -44.492 -6.240 32.616 1.00 92.81 86 ASP A C 1
ATOM 698 O O . ASP A 1 86 ? -44.405 -6.096 33.837 1.00 92.81 86 ASP A O 1
ATOM 702 N N . GLY A 1 87 ? -44.564 -5.198 31.780 1.00 91.44 87 GLY A N 1
ATOM 703 C CA . GLY A 1 87 ? -44.541 -3.793 32.207 1.00 91.44 87 GLY A CA 1
ATOM 704 C C . GLY A 1 87 ? -43.146 -3.186 32.420 1.00 91.44 87 GLY A C 1
ATOM 705 O O . GLY A 1 87 ? -43.045 -2.018 32.808 1.00 91.44 87 GLY A O 1
ATOM 706 N N . MET A 1 88 ? -42.071 -3.929 32.148 1.00 94.75 88 MET A N 1
ATOM 707 C CA . MET A 1 88 ? -40.692 -3.455 32.283 1.00 94.75 88 MET A CA 1
ATOM 708 C C . MET A 1 88 ? -39.935 -3.495 30.952 1.00 94.75 88 MET A C 1
ATOM 710 O O . MET A 1 88 ? -40.217 -4.311 30.078 1.00 94.75 88 MET A O 1
ATOM 714 N N . VAL A 1 89 ? -38.956 -2.602 30.795 1.00 94.62 89 VAL A N 1
ATOM 715 C CA . VAL A 1 89 ? -38.091 -2.510 29.611 1.00 94.62 89 VAL A CA 1
ATOM 716 C C . VAL A 1 89 ? -36.631 -2.486 30.058 1.00 94.62 89 VAL A C 1
ATOM 718 O O . VAL A 1 89 ? -36.284 -1.860 31.062 1.00 94.62 89 VAL A O 1
ATOM 721 N N . TRP A 1 90 ? -35.776 -3.194 29.321 1.00 93.88 90 TRP A N 1
ATOM 722 C CA . TRP A 1 90 ? -34.327 -3.109 29.477 1.00 93.88 90 TRP A CA 1
ATOM 723 C C . TRP A 1 90 ? -33.826 -1.783 28.894 1.00 93.88 90 TRP A C 1
ATOM 725 O O . TRP A 1 90 ? -33.946 -1.569 27.690 1.00 93.88 90 TRP A O 1
ATOM 735 N N . ASP A 1 91 ? -33.252 -0.920 29.729 1.00 94.38 91 ASP A N 1
ATOM 736 C CA . ASP A 1 91 ? -32.624 0.340 29.324 1.00 94.38 91 ASP A CA 1
ATOM 737 C C . ASP A 1 91 ? -31.113 0.277 29.584 1.00 94.38 91 ASP A C 1
ATOM 739 O O . ASP A 1 91 ? -30.676 -0.143 30.661 1.00 94.38 91 ASP A O 1
ATOM 743 N N . GLN A 1 92 ? -30.301 0.646 28.591 1.00 95.50 92 GLN A N 1
ATOM 744 C CA . GLN A 1 92 ? -28.845 0.662 28.727 1.00 95.50 92 GLN A CA 1
ATOM 745 C C . GLN A 1 92 ? -28.374 2.091 28.979 1.00 95.50 92 GLN A C 1
ATOM 747 O O . GLN A 1 92 ? -28.486 2.963 28.120 1.00 95.50 92 GLN A O 1
ATOM 752 N N . ASP A 1 93 ? -27.777 2.313 30.144 1.00 95.00 93 ASP A N 1
ATOM 753 C CA . ASP A 1 93 ? -27.224 3.611 30.507 1.00 95.00 93 ASP A CA 1
ATOM 754 C C . ASP A 1 93 ? -26.012 3.923 29.612 1.00 95.00 93 ASP A C 1
ATOM 756 O O . ASP A 1 93 ? -24.998 3.221 29.629 1.00 95.00 93 ASP A O 1
ATOM 760 N N . VAL A 1 94 ? -26.115 4.981 28.802 1.00 92.38 94 VAL A N 1
ATOM 761 C CA . VAL A 1 94 ? -25.113 5.343 27.781 1.00 92.38 94 VAL A CA 1
ATOM 762 C C . VAL A 1 94 ? -23.744 5.643 28.403 1.00 92.38 94 VAL A C 1
ATOM 764 O O . VAL A 1 94 ? -22.710 5.446 27.763 1.00 92.38 94 VAL A O 1
ATOM 767 N N . THR A 1 95 ? -23.723 6.103 29.656 1.00 92.56 95 THR A N 1
ATOM 768 C CA . THR A 1 95 ? -22.487 6.507 30.337 1.00 92.56 95 THR A CA 1
ATOM 769 C C . THR A 1 95 ? -21.759 5.328 30.971 1.00 92.56 95 THR A C 1
ATOM 771 O O . THR A 1 95 ? -20.550 5.176 30.794 1.00 92.56 95 THR A O 1
ATOM 774 N N . THR A 1 96 ? -22.489 4.468 31.678 1.00 93.12 96 THR A N 1
ATOM 775 C CA . THR A 1 96 ? -21.921 3.340 32.431 1.00 93.12 96 THR A CA 1
ATOM 776 C C . THR A 1 96 ? -21.881 2.046 31.618 1.00 93.12 96 THR A C 1
ATOM 778 O O . THR A 1 96 ? -21.123 1.138 31.950 1.00 93.12 96 THR A O 1
ATOM 781 N N . LYS A 1 97 ? -22.650 1.970 30.523 1.00 90.56 97 LYS A N 1
ATOM 782 C CA . LYS A 1 97 ? -22.905 0.767 29.709 1.00 90.56 97 LYS A CA 1
ATOM 783 C C . LYS A 1 97 ? -23.569 -0.379 30.474 1.00 90.56 97 LYS A C 1
ATOM 785 O O . LYS A 1 97 ? -23.627 -1.498 29.959 1.00 90.56 97 LYS A O 1
ATOM 790 N N . GLU A 1 98 ? -24.087 -0.112 31.667 1.00 91.94 98 GLU A N 1
ATOM 791 C CA . GLU A 1 98 ? -24.818 -1.083 32.474 1.00 91.94 98 GLU A CA 1
ATOM 792 C C . GLU A 1 98 ? -26.286 -1.155 32.031 1.00 91.94 98 GLU A C 1
ATOM 794 O O . GLU A 1 98 ? -26.895 -0.147 31.668 1.00 91.94 98 GLU A O 1
ATOM 799 N N . TRP A 1 99 ? -26.857 -2.361 32.057 1.00 91.06 99 TRP A N 1
ATOM 800 C CA . TRP A 1 99 ? -28.273 -2.597 31.770 1.00 91.06 99 TRP A CA 1
ATOM 801 C C . TRP A 1 99 ? -29.095 -2.448 33.050 1.00 91.06 99 TRP A C 1
ATOM 803 O O . TRP A 1 99 ? -28.803 -3.100 34.054 1.00 91.06 99 TRP A O 1
ATOM 813 N N . LYS A 1 100 ? -30.137 -1.616 33.013 1.00 94.88 100 LYS A N 1
ATOM 814 C CA . LYS A 1 100 ? -31.082 -1.400 34.115 1.00 94.88 100 LYS A CA 1
ATOM 815 C C . LYS A 1 100 ? -32.498 -1.722 33.649 1.00 94.88 100 LYS A C 1
ATOM 817 O O . LYS A 1 100 ? -32.842 -1.569 32.481 1.00 94.88 100 LYS A O 1
ATOM 822 N N . LEU A 1 101 ? -33.318 -2.206 34.573 1.00 95.62 101 LEU A N 1
ATOM 823 C CA . LEU A 1 101 ? -34.715 -2.528 34.313 1.00 95.62 101 LEU A CA 1
ATOM 824 C C . LEU A 1 101 ? -35.566 -1.315 34.708 1.00 95.62 101 LEU A C 1
ATOM 826 O O . LEU A 1 101 ? -35.562 -0.928 35.877 1.00 95.62 101 LEU A O 1
ATOM 830 N N . ILE A 1 102 ? -36.254 -0.694 33.748 1.00 94.69 102 ILE A N 1
ATOM 831 C CA . ILE A 1 102 ? -37.065 0.510 33.978 1.00 94.69 102 ILE A CA 1
ATOM 832 C C . ILE A 1 102 ? -38.544 0.178 33.757 1.00 94.69 102 ILE A C 1
ATOM 834 O O . ILE A 1 102 ? -38.905 -0.526 32.813 1.00 94.69 102 ILE A O 1
ATOM 838 N N . SER A 1 103 ? -39.417 0.670 34.639 1.00 92.75 103 SER A N 1
ATOM 839 C CA . SER A 1 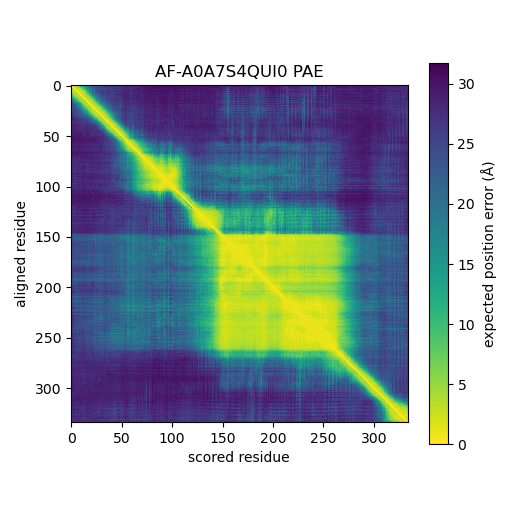103 ? -40.871 0.590 34.461 1.00 92.75 103 SER A CA 1
ATOM 840 C C . SER A 1 103 ? -41.289 1.410 33.241 1.00 92.75 103 SER A C 1
ATOM 842 O O . SER A 1 103 ? -41.006 2.609 33.202 1.00 92.75 103 SER A O 1
ATOM 844 N N . SER A 1 104 ? -41.953 0.780 32.267 1.00 86.38 104 SER A N 1
ATOM 845 C CA . SER A 1 104 ? -42.357 1.439 31.020 1.00 86.38 104 SER A CA 1
ATOM 846 C C . SER A 1 104 ? -43.224 2.670 31.329 1.00 86.38 104 SER A C 1
ATOM 848 O O . SER A 1 104 ? -44.283 2.514 31.942 1.00 86.38 104 SER A O 1
ATOM 850 N N . PRO A 1 105 ? -42.800 3.894 30.963 1.00 73.25 105 PRO A N 1
ATOM 851 C CA . PRO A 1 105 ? -43.460 5.109 31.435 1.00 73.25 105 PRO A CA 1
ATOM 852 C C . PRO A 1 105 ? -44.844 5.391 30.821 1.00 73.25 105 PRO A C 1
ATOM 854 O O . PRO A 1 105 ? -45.482 6.358 31.235 1.00 73.25 105 PRO A O 1
ATOM 857 N N . GLU A 1 106 ? -45.365 4.581 29.890 1.00 60.69 106 GLU A N 1
ATOM 858 C CA . GLU A 1 106 ? -46.577 4.944 29.143 1.00 60.69 106 GLU A CA 1
ATOM 859 C C . GLU A 1 106 ? -47.618 3.825 28.993 1.00 60.69 106 GLU A C 1
ATOM 861 O O . GLU A 1 106 ? -47.629 3.048 28.044 1.00 60.69 106 GLU A O 1
ATOM 866 N N . GLN A 1 107 ? -48.598 3.866 29.897 1.00 53.97 107 GLN A N 1
ATOM 867 C CA . GLN A 1 107 ? -50.021 3.834 29.540 1.00 53.97 107 GLN A CA 1
ATOM 868 C C . GLN A 1 107 ? -50.742 4.963 30.299 1.00 53.97 107 GLN A C 1
ATOM 870 O O . GLN A 1 107 ? -51.586 4.725 31.160 1.00 53.97 107 GLN A O 1
ATOM 875 N N . LYS A 1 108 ? -50.393 6.227 30.024 1.00 52.31 108 LYS A N 1
ATOM 876 C CA . LYS A 1 108 ? -51.228 7.370 30.422 1.00 52.31 108 LYS A CA 1
ATOM 877 C C . LYS A 1 108 ? -52.028 7.853 29.216 1.00 52.31 108 LYS A C 1
ATOM 879 O O . LYS A 1 108 ? -51.521 8.571 28.371 1.00 52.31 108 LYS A O 1
ATOM 884 N N . ALA A 1 109 ? -53.278 7.397 29.198 1.00 50.09 109 ALA A N 1
ATOM 885 C CA . ALA A 1 109 ? -54.474 8.051 28.674 1.00 50.09 109 ALA A CA 1
ATOM 886 C C . ALA A 1 109 ? -54.366 8.809 27.335 1.00 50.09 109 ALA A C 1
ATOM 888 O O . ALA A 1 109 ? -53.968 9.967 27.256 1.00 50.09 109 ALA A O 1
ATOM 889 N N . VAL A 1 110 ? -54.898 8.134 26.316 1.00 53.19 110 VAL A N 1
ATOM 890 C CA . VAL A 1 110 ? -55.647 8.669 25.173 1.00 53.19 110 VAL A CA 1
ATOM 891 C C . VAL A 1 110 ? -56.298 10.030 25.480 1.00 53.19 110 VAL A C 1
ATOM 893 O O . VAL A 1 110 ? -57.236 10.111 26.272 1.00 53.19 110 VAL A O 1
ATOM 896 N N . VAL A 1 111 ? -55.834 11.083 24.803 1.00 54.59 111 VAL A N 1
ATOM 897 C CA . VAL A 1 111 ? -56.558 12.355 24.655 1.00 54.59 111 VAL A CA 1
ATOM 898 C C . VAL A 1 111 ? -57.301 12.311 23.313 1.00 54.59 111 VAL A C 1
ATOM 900 O O . VAL A 1 111 ? -56.685 11.971 22.298 1.00 54.59 111 VAL A O 1
ATOM 903 N N . PRO A 1 112 ? -58.616 12.596 23.285 1.00 49.94 112 PRO A N 1
ATOM 904 C CA . PRO A 1 112 ? -59.418 12.506 22.078 1.00 49.94 112 PRO A CA 1
ATOM 905 C C . PRO A 1 112 ? -59.112 13.647 21.105 1.00 49.94 112 PRO A C 1
ATOM 907 O O . PRO A 1 112 ? -58.863 14.791 21.483 1.00 49.94 112 PRO A O 1
ATOM 910 N N . LYS A 1 113 ? -59.163 13.267 19.829 1.00 48.84 113 LYS A N 1
ATOM 911 C CA . LYS A 1 113 ? -59.104 14.102 18.635 1.00 48.84 113 LYS A CA 1
ATOM 912 C C . LYS A 1 113 ? -60.096 15.266 18.702 1.00 48.84 113 LYS A C 1
ATOM 914 O O . LYS A 1 113 ? -61.260 15.050 19.022 1.00 48.84 113 LYS A O 1
ATOM 919 N N . ASN A 1 114 ? -59.650 16.445 18.274 1.00 42.34 114 ASN A N 1
ATOM 920 C CA . ASN A 1 114 ? -60.530 17.459 17.705 1.00 42.34 114 ASN A CA 1
ATOM 921 C C . ASN A 1 114 ? -60.048 17.733 16.275 1.00 42.34 114 ASN A C 1
ATOM 923 O O . ASN A 1 114 ? -58.991 18.325 16.058 1.00 42.34 114 ASN A O 1
ATOM 927 N N . GLU A 1 115 ? -60.801 17.183 15.327 1.00 60.16 115 GLU A N 1
ATOM 928 C CA . GLU A 1 115 ? -60.721 17.417 13.889 1.00 60.16 115 GLU A CA 1
ATOM 929 C C . GLU A 1 115 ? -61.594 18.636 13.582 1.00 60.16 115 GLU A C 1
ATOM 931 O O . GLU A 1 115 ? -62.775 18.606 13.898 1.00 60.16 115 GLU A O 1
ATOM 936 N N . GLU A 1 116 ? -61.032 19.692 12.987 1.00 48.50 116 GLU A N 1
ATOM 937 C CA . GLU A 1 116 ? -61.746 20.520 12.007 1.00 48.50 116 GLU A CA 1
ATOM 938 C C . GLU A 1 116 ? -60.789 21.496 11.296 1.00 48.50 116 GLU A C 1
ATOM 940 O O . GLU A 1 116 ? -60.018 22.225 11.918 1.00 48.50 116 GLU A O 1
ATOM 945 N N . ASN A 1 117 ? -60.904 21.509 9.964 1.00 51.03 117 ASN A N 1
ATOM 946 C CA . ASN A 1 117 ? -60.412 22.501 9.002 1.00 51.03 117 ASN A CA 1
ATOM 947 C C . ASN A 1 117 ? -58.899 22.653 8.765 1.00 51.03 117 ASN A C 1
ATOM 949 O O . ASN A 1 117 ? -58.250 23.538 9.325 1.00 51.03 117 ASN A O 1
ATOM 953 N N . LYS A 1 118 ? -58.385 21.897 7.777 1.00 46.31 118 LYS A N 1
ATOM 954 C CA . LYS A 1 118 ? -57.376 22.358 6.793 1.00 46.31 118 LYS A CA 1
ATOM 955 C C . LYS A 1 118 ? -57.174 21.342 5.650 1.00 46.31 118 LYS A C 1
ATOM 957 O O . LYS A 1 118 ? -56.097 20.786 5.468 1.00 46.31 118 LYS A O 1
ATOM 962 N N . GLU A 1 119 ? -58.218 21.109 4.863 1.00 55.84 119 GLU A N 1
ATOM 963 C CA . GLU A 1 119 ? -58.087 20.672 3.463 1.00 55.84 119 GLU A CA 1
ATOM 964 C C . GLU A 1 119 ? -57.949 21.982 2.671 1.00 55.84 119 GLU A C 1
ATOM 966 O O . GLU A 1 119 ? -58.779 22.869 2.823 1.00 55.84 119 GLU A O 1
ATOM 971 N N . THR A 1 120 ? -56.843 22.321 2.012 1.00 53.09 120 THR A N 1
ATOM 972 C CA . THR A 1 120 ? -56.461 21.810 0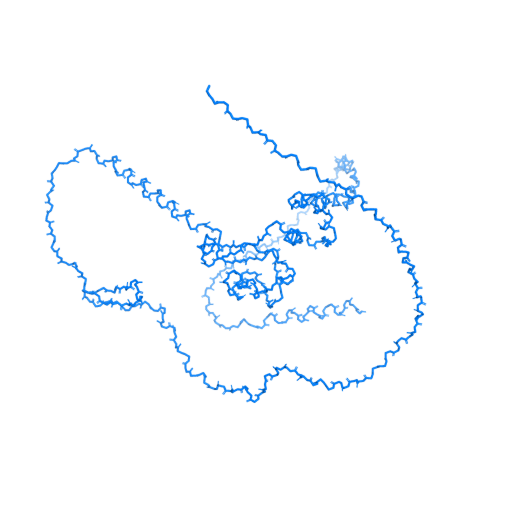.686 1.00 53.09 120 THR A CA 1
ATOM 973 C C . THR A 1 120 ? -55.013 22.223 0.329 1.00 53.09 120 THR A C 1
ATOM 975 O O . THR A 1 120 ? -54.744 22.681 -0.777 1.00 53.09 120 THR A O 1
ATOM 978 N N . LEU A 1 121 ? -54.066 22.147 1.274 1.00 54.97 121 LEU A N 1
ATOM 979 C CA . LEU A 1 121 ? -52.667 22.589 1.065 1.00 54.97 121 LEU A CA 1
ATOM 980 C C . LEU A 1 121 ? -51.611 21.608 1.617 1.00 54.97 121 LEU A C 1
ATOM 982 O O . LEU A 1 121 ? -50.447 21.972 1.769 1.00 54.97 121 LEU A O 1
ATOM 986 N N . ASN A 1 122 ? -52.013 20.376 1.948 1.00 57.03 122 ASN A N 1
ATOM 987 C CA . ASN A 1 122 ? -51.143 19.401 2.620 1.00 57.03 122 ASN A CA 1
ATOM 988 C C . ASN A 1 122 ? -50.376 18.481 1.654 1.00 57.03 122 ASN A C 1
ATOM 990 O O . ASN A 1 122 ? -49.321 17.975 2.035 1.00 57.03 122 ASN A O 1
ATOM 994 N N . ASP A 1 123 ? -50.835 18.321 0.410 1.00 60.19 123 ASP A N 1
ATOM 995 C CA . ASP A 1 123 ? -50.234 17.362 -0.527 1.00 60.19 123 ASP A CA 1
ATOM 996 C C . ASP A 1 123 ? -48.834 17.796 -1.004 1.00 60.19 123 ASP A C 1
ATOM 998 O O . ASP A 1 123 ? -47.945 16.960 -1.157 1.00 60.19 123 ASP A O 1
ATOM 1002 N N . ASP A 1 124 ? -48.574 19.103 -1.115 1.00 63.28 124 ASP A N 1
ATOM 1003 C CA . ASP A 1 124 ? -47.250 19.619 -1.503 1.00 63.28 124 ASP A CA 1
ATOM 1004 C C . ASP A 1 124 ? -46.220 19.568 -0.353 1.00 63.28 124 ASP A C 1
ATOM 1006 O O . ASP A 1 124 ? -45.008 19.500 -0.580 1.00 63.28 124 ASP A O 1
ATOM 1010 N N . ILE A 1 125 ? -46.679 19.566 0.906 1.00 72.31 125 ILE A N 1
ATOM 1011 C CA . ILE A 1 125 ? -45.801 19.545 2.090 1.00 72.31 125 ILE A CA 1
ATOM 1012 C C . ILE A 1 125 ? -45.242 18.137 2.338 1.00 72.31 125 ILE A C 1
ATOM 1014 O O . ILE A 1 125 ? -44.090 17.996 2.767 1.00 72.31 125 ILE A O 1
ATOM 1018 N N . ASP A 1 126 ? -46.016 17.092 2.049 1.00 77.69 126 ASP A N 1
ATOM 1019 C CA . ASP A 1 126 ? -45.562 15.711 2.229 1.00 77.69 126 ASP A CA 1
ATOM 1020 C C . ASP A 1 126 ? -44.529 15.288 1.176 1.00 77.69 126 ASP A C 1
ATOM 1022 O O . ASP A 1 126 ? -43.589 14.558 1.508 1.00 77.69 126 ASP A O 1
ATOM 1026 N N . VAL A 1 127 ? -44.599 15.837 -0.042 1.00 80.94 127 VAL A N 1
ATOM 1027 C CA . VAL A 1 127 ? -43.577 15.619 -1.082 1.00 80.94 127 VAL A CA 1
ATOM 1028 C C . VAL A 1 127 ? -42.232 16.235 -0.671 1.00 80.94 127 VAL A C 1
ATOM 1030 O O . VAL A 1 127 ? -41.197 15.568 -0.742 1.00 80.94 127 VAL A O 1
ATOM 1033 N N . LEU A 1 128 ? -42.225 17.460 -0.131 1.00 80.81 128 LEU A N 1
ATOM 1034 C CA . LEU A 1 128 ? -41.000 18.111 0.363 1.00 80.81 128 LEU A CA 1
ATOM 1035 C C . LEU A 1 128 ? -40.369 17.373 1.557 1.00 80.81 128 LEU A C 1
ATOM 1037 O O . LEU A 1 128 ? -39.144 17.248 1.635 1.00 80.81 128 LEU A O 1
ATOM 1041 N N . LYS A 1 129 ? -41.182 16.831 2.474 1.00 85.56 129 LYS A N 1
ATOM 1042 C CA . LYS A 1 129 ? -40.682 16.012 3.596 1.00 85.56 129 LYS A CA 1
ATOM 1043 C C . LYS A 1 129 ? -40.098 14.676 3.139 1.00 85.56 129 LYS A C 1
ATOM 1045 O O . LYS A 1 129 ? -39.137 14.200 3.748 1.00 85.56 129 LYS A O 1
ATOM 1050 N N . GLN A 1 130 ? -40.660 14.063 2.097 1.00 84.88 130 GLN A N 1
ATOM 1051 C CA . GLN A 1 130 ? -40.115 12.831 1.522 1.00 84.88 130 GLN A CA 1
ATOM 1052 C C . GLN A 1 130 ? -38.768 13.082 0.837 1.00 84.88 130 GLN A C 1
ATOM 1054 O O . GLN A 1 130 ? -37.817 12.351 1.114 1.00 84.88 130 GLN A O 1
ATOM 1059 N N . MET A 1 131 ? -38.638 14.166 0.065 1.00 85.06 131 MET A N 1
ATOM 1060 C CA . MET A 1 131 ? -37.369 14.534 -0.575 1.00 85.06 131 MET A CA 1
ATOM 1061 C C . MET A 1 131 ? -36.255 14.819 0.448 1.00 85.06 131 MET A C 1
ATOM 1063 O O . MET A 1 131 ? -35.138 14.329 0.287 1.00 85.06 131 MET A O 1
ATOM 1067 N N . ALA A 1 132 ? -36.557 15.517 1.550 1.00 87.38 132 ALA A N 1
ATOM 1068 C CA . ALA A 1 132 ? -35.578 15.772 2.613 1.00 87.38 132 ALA A CA 1
ATOM 1069 C C . ALA A 1 132 ? -35.117 14.484 3.332 1.00 87.38 132 ALA A C 1
ATOM 1071 O O . ALA A 1 132 ? -33.930 14.318 3.619 1.00 87.38 132 ALA A O 1
ATOM 1072 N N . ARG A 1 133 ? -36.030 13.528 3.577 1.00 85.31 133 ARG A N 1
ATOM 1073 C CA . ARG A 1 133 ? -35.685 12.214 4.161 1.00 85.31 133 ARG A CA 1
ATOM 1074 C C . ARG A 1 133 ? -34.845 11.354 3.219 1.00 85.31 133 ARG A C 1
ATOM 1076 O O . ARG A 1 133 ? -34.003 10.582 3.682 1.00 85.31 133 ARG A O 1
ATOM 1083 N N . GLU A 1 134 ? -35.075 11.449 1.913 1.00 88.31 134 GLU A N 1
ATOM 1084 C CA . GLU A 1 134 ? -34.276 10.732 0.920 1.00 88.31 134 GLU A CA 1
ATOM 1085 C C . GLU A 1 134 ? -32.873 11.327 0.769 1.00 88.31 134 GLU A C 1
ATOM 1087 O O . GLU A 1 134 ? -31.912 10.559 0.699 1.00 88.31 134 GLU A O 1
ATOM 1092 N N . GLU A 1 135 ? -32.720 12.654 0.824 1.00 85.25 135 GLU A N 1
ATOM 1093 C CA . GLU A 1 135 ? -31.401 13.301 0.846 1.00 85.25 135 GLU A CA 1
ATOM 1094 C C . GLU A 1 135 ? -30.582 12.935 2.092 1.00 85.25 135 GLU A C 1
ATOM 1096 O O . GLU A 1 135 ? -29.382 12.671 1.976 1.00 85.25 135 GLU A O 1
ATOM 1101 N N . GLU A 1 136 ? -31.198 12.849 3.277 1.00 83.62 136 GLU A N 1
ATOM 1102 C CA . GLU A 1 136 ? -30.507 12.375 4.485 1.00 83.62 136 GLU A CA 1
ATOM 1103 C C . GLU A 1 136 ? -30.084 10.907 4.361 1.00 83.62 136 GLU A C 1
ATOM 1105 O O . GLU A 1 136 ? -28.926 10.580 4.634 1.00 83.62 136 GLU A O 1
ATOM 1110 N N . LYS A 1 137 ? -30.957 10.029 3.845 1.00 80.25 137 LYS A N 1
ATOM 1111 C CA . LYS A 1 137 ? -30.609 8.624 3.566 1.00 80.25 137 LYS A CA 1
ATOM 1112 C C . LYS A 1 137 ? -29.484 8.490 2.541 1.00 80.25 137 LYS A C 1
ATOM 1114 O O . LYS A 1 137 ? -28.654 7.586 2.654 1.00 80.25 137 LYS A O 1
ATOM 1119 N N . GLN A 1 138 ? -29.447 9.350 1.524 1.00 75.19 138 GLN A N 1
ATOM 1120 C CA . GLN A 1 138 ? -28.376 9.350 0.527 1.00 75.19 138 GLN A CA 1
ATOM 1121 C C . GLN A 1 138 ? -27.061 9.879 1.106 1.00 75.19 138 GLN A C 1
ATOM 1123 O O . GLN A 1 138 ? -26.017 9.262 0.879 1.00 75.19 138 GLN A O 1
ATOM 1128 N N . LYS A 1 139 ? -27.098 10.939 1.924 1.00 73.12 139 LYS A N 1
ATOM 1129 C CA . LYS A 1 139 ? -25.923 11.415 2.670 1.00 73.12 139 LYS A CA 1
ATOM 1130 C C . LYS A 1 139 ? -25.395 10.357 3.632 1.00 73.12 139 LYS A C 1
ATOM 1132 O O . LYS A 1 139 ? -24.186 10.185 3.714 1.00 73.12 139 LYS A O 1
ATOM 1137 N N . GLU A 1 140 ? -26.256 9.602 4.303 1.00 72.81 140 GLU A N 1
ATOM 1138 C CA . GLU A 1 140 ? -25.844 8.534 5.220 1.00 72.81 140 GLU A CA 1
ATOM 1139 C C . GLU A 1 140 ? -25.213 7.342 4.478 1.00 72.81 140 GLU A C 1
ATOM 1141 O O . GLU A 1 140 ? -24.174 6.829 4.896 1.00 72.81 140 GLU A O 1
ATOM 1146 N N . ARG A 1 141 ? -25.749 6.982 3.302 1.00 68.06 141 ARG A N 1
ATOM 1147 C CA . ARG A 1 141 ? -25.156 5.965 2.413 1.00 68.06 141 ARG A CA 1
ATOM 1148 C C . ARG A 1 141 ? -23.806 6.384 1.828 1.00 68.06 141 ARG A C 1
ATOM 1150 O O . ARG A 1 141 ? -22.938 5.535 1.639 1.00 68.06 141 ARG A O 1
ATOM 1157 N N . GLN A 1 142 ? -23.611 7.670 1.541 1.00 60.78 142 GLN A N 1
ATOM 1158 C CA . GLN A 1 142 ? -22.329 8.193 1.053 1.00 60.78 142 GLN A CA 1
ATOM 1159 C C . GLN A 1 142 ? -21.316 8.420 2.189 1.00 60.78 142 GLN A C 1
ATOM 1161 O O . GLN A 1 142 ? -20.111 8.322 1.964 1.00 60.78 142 GLN A O 1
ATOM 1166 N N . LYS A 1 143 ? -21.778 8.634 3.428 1.00 59.12 143 LYS A N 1
ATOM 1167 C CA . LYS A 1 143 ? -20.927 8.834 4.614 1.00 59.12 143 LYS A CA 1
ATOM 1168 C C . LYS A 1 143 ? -20.274 7.544 5.132 1.00 59.12 143 LYS A C 1
ATOM 1170 O O . LYS A 1 143 ? -19.276 7.624 5.842 1.00 59.12 143 LYS A O 1
ATOM 1175 N N . SER A 1 144 ? -20.759 6.362 4.742 1.00 55.81 144 SER A N 1
ATOM 1176 C CA . SER A 1 144 ? -20.163 5.070 5.127 1.00 55.81 144 SER A CA 1
ATOM 1177 C C . SER A 1 144 ? -19.150 4.494 4.126 1.00 55.81 144 SER A C 1
ATOM 1179 O O . SER A 1 144 ? -18.615 3.415 4.368 1.00 55.81 144 SER A O 1
ATOM 1181 N N . ALA A 1 145 ? -18.872 5.172 3.007 1.00 59.16 145 ALA A N 1
ATOM 1182 C CA . ALA A 1 145 ? -18.003 4.656 1.941 1.00 59.16 145 ALA A CA 1
ATOM 1183 C C . ALA A 1 145 ? -16.609 5.311 1.905 1.00 59.16 145 ALA A C 1
ATOM 1185 O O . ALA A 1 145 ? -15.973 5.374 0.853 1.00 59.16 145 ALA A O 1
ATOM 1186 N N . GLY A 1 146 ? -16.115 5.806 3.045 1.00 63.50 146 GLY A N 1
ATOM 1187 C CA . GLY A 1 146 ? -14.706 6.183 3.164 1.00 63.50 146 GLY A CA 1
ATOM 1188 C C . GLY A 1 146 ? -13.788 4.991 2.843 1.00 63.50 146 GLY A C 1
ATOM 1189 O O . GLY A 1 146 ? -14.203 3.837 3.012 1.00 63.50 146 GLY A O 1
ATOM 1190 N N . PRO A 1 147 ? -12.548 5.228 2.371 1.00 64.06 147 PRO A N 1
ATOM 1191 C CA . PRO A 1 147 ? -11.609 4.152 2.093 1.00 64.06 147 PRO A CA 1
ATOM 1192 C C . PRO A 1 147 ? -11.405 3.332 3.368 1.00 64.06 147 PRO A C 1
ATOM 1194 O O . PRO A 1 147 ? -10.850 3.797 4.356 1.00 64.06 147 PRO A O 1
ATOM 1197 N N . THR A 1 148 ? -11.873 2.089 3.341 1.00 85.69 148 THR A N 1
ATOM 1198 C CA . THR A 1 148 ? -11.795 1.136 4.459 1.00 85.69 148 THR A CA 1
ATOM 1199 C C . THR A 1 148 ? -10.360 0.656 4.720 1.00 85.69 148 THR A C 1
ATOM 1201 O O . THR A 1 148 ? -10.087 -0.020 5.715 1.00 85.69 148 THR A O 1
ATOM 1204 N N . HIS A 1 149 ? -9.424 1.015 3.835 1.00 94.56 149 HIS A N 1
ATOM 1205 C CA . HIS A 1 149 ? -8.053 0.528 3.835 1.00 94.56 149 HIS A CA 1
ATOM 1206 C C . HIS A 1 149 ? -7.076 1.604 3.341 1.00 94.56 149 HIS A C 1
ATOM 1208 O O . HIS A 1 149 ? -7.395 2.377 2.440 1.00 94.56 149 HIS A O 1
ATOM 1214 N N . ILE A 1 150 ? -5.860 1.592 3.883 1.00 94.94 150 ILE A N 1
ATOM 1215 C CA . ILE A 1 150 ? -4.710 2.393 3.445 1.00 94.94 150 ILE A CA 1
ATOM 1216 C C . ILE A 1 150 ? -3.722 1.459 2.752 1.00 94.94 150 ILE A C 1
ATOM 1218 O O . ILE A 1 150 ? -3.441 0.370 3.254 1.00 94.94 150 ILE A O 1
ATOM 1222 N N . GLN A 1 151 ? -3.164 1.891 1.624 1.00 96.00 151 GLN A N 1
ATOM 1223 C CA . GLN A 1 151 ? -2.027 1.217 1.003 1.00 96.00 151 GLN A CA 1
ATOM 1224 C C . GLN A 1 151 ? -0.728 1.769 1.590 1.00 96.00 151 GLN A C 1
ATOM 1226 O O . GLN A 1 151 ? -0.508 2.979 1.612 1.00 96.00 151 GLN A O 1
ATOM 1231 N N . HIS A 1 152 ? 0.123 0.880 2.084 1.00 97.44 152 HIS A N 1
ATOM 1232 C CA . HIS A 1 152 ? 1.415 1.214 2.662 1.00 97.44 152 HIS A CA 1
ATOM 1233 C C . HIS A 1 152 ? 2.525 0.581 1.827 1.00 97.44 152 HIS A C 1
ATOM 1235 O O . HIS A 1 152 ? 2.547 -0.635 1.627 1.00 97.44 152 HIS A O 1
ATOM 1241 N N . ILE A 1 153 ? 3.446 1.408 1.337 1.00 97.50 153 ILE A N 1
ATOM 1242 C CA . ILE A 1 153 ? 4.603 0.941 0.579 1.00 97.50 153 ILE A CA 1
ATOM 1243 C C . ILE A 1 153 ? 5.669 0.513 1.576 1.00 97.50 153 ILE A C 1
ATOM 1245 O O . ILE A 1 153 ? 6.138 1.323 2.373 1.00 97.50 153 ILE A O 1
ATOM 1249 N N . ILE A 1 154 ? 6.043 -0.762 1.522 1.00 97.25 154 ILE A N 1
ATOM 1250 C CA . ILE A 1 154 ? 7.022 -1.341 2.442 1.00 97.25 154 ILE A CA 1
ATOM 1251 C C . ILE A 1 154 ? 8.408 -0.785 2.103 1.00 97.25 154 ILE A C 1
ATOM 1253 O O . ILE A 1 154 ? 8.935 -1.048 1.018 1.00 97.25 154 ILE A O 1
ATOM 1257 N N . LEU A 1 155 ? 9.016 -0.050 3.035 1.00 96.38 155 LEU A N 1
ATOM 1258 C CA . LEU A 1 155 ? 10.406 0.392 2.940 1.00 96.38 155 LEU A CA 1
ATOM 1259 C C . LEU A 1 155 ? 11.348 -0.601 3.641 1.00 96.38 155 LEU A C 1
ATOM 1261 O O . LEU A 1 155 ? 10.929 -1.309 4.556 1.00 96.38 155 LEU A O 1
ATOM 1265 N N . PRO A 1 156 ? 12.648 -0.636 3.289 1.00 94.62 156 PRO A N 1
ATOM 1266 C CA . PRO A 1 156 ? 13.625 -1.500 3.964 1.00 94.62 156 PRO A CA 1
ATOM 1267 C C . PRO A 1 156 ? 13.780 -1.217 5.465 1.00 94.62 156 PRO A C 1
ATOM 1269 O O . PRO A 1 156 ? 14.178 -2.091 6.227 1.00 94.62 156 PRO A O 1
ATOM 1272 N N . THR A 1 157 ? 13.479 0.012 5.887 1.00 96.19 157 THR A N 1
ATOM 1273 C CA . THR A 1 157 ? 13.502 0.438 7.292 1.00 96.19 157 THR A CA 1
ATOM 1274 C C . THR A 1 157 ? 12.249 0.032 8.058 1.00 96.19 157 THR A C 1
ATOM 1276 O O . THR A 1 157 ? 12.228 0.118 9.286 1.00 96.19 157 THR A O 1
ATOM 1279 N N . ASP A 1 158 ? 11.184 -0.359 7.357 1.00 97.25 158 ASP A N 1
ATOM 1280 C CA . ASP A 1 158 ? 9.929 -0.708 8.000 1.00 97.25 158 ASP A CA 1
ATOM 1281 C C . ASP A 1 158 ? 10.018 -2.088 8.646 1.00 97.25 158 ASP A C 1
ATOM 1283 O O . ASP A 1 158 ? 10.610 -3.038 8.135 1.00 97.25 158 ASP A O 1
ATOM 1287 N N . THR A 1 159 ? 9.364 -2.208 9.794 1.00 97.56 159 THR A N 1
ATOM 1288 C CA . THR A 1 159 ? 9.183 -3.477 10.493 1.00 97.56 159 THR A CA 1
ATOM 1289 C C . THR A 1 159 ? 7.699 -3.705 10.710 1.00 97.56 159 THR A C 1
ATOM 1291 O O . THR A 1 159 ? 6.938 -2.753 10.901 1.00 97.56 159 THR A O 1
ATOM 1294 N N . LEU A 1 160 ? 7.257 -4.967 10.723 1.00 97.62 160 LEU A N 1
ATOM 1295 C CA . LEU A 1 160 ? 5.840 -5.277 10.934 1.00 97.62 160 LEU A CA 1
ATOM 1296 C C . LEU A 1 160 ? 5.333 -4.684 12.260 1.00 97.62 160 LEU A C 1
ATOM 1298 O O . LEU A 1 160 ? 4.228 -4.150 12.310 1.00 97.62 160 LEU A O 1
ATOM 1302 N N . ALA A 1 161 ? 6.159 -4.729 13.311 1.00 97.44 161 ALA A N 1
ATOM 1303 C CA . ALA A 1 161 ? 5.856 -4.116 14.601 1.00 97.44 161 ALA A CA 1
ATOM 1304 C C . ALA A 1 161 ? 5.715 -2.587 14.493 1.00 97.44 161 ALA A C 1
ATOM 1306 O O . ALA A 1 161 ? 4.731 -2.035 14.984 1.00 97.44 161 ALA A O 1
ATOM 1307 N N . GLY A 1 162 ? 6.641 -1.915 13.799 1.00 97.12 162 GLY A N 1
ATOM 1308 C CA . GLY A 1 162 ? 6.574 -0.473 13.554 1.00 97.12 162 GLY A CA 1
ATOM 1309 C C . GLY A 1 162 ? 5.309 -0.064 12.797 1.00 97.12 162 GLY A C 1
ATOM 1310 O O . GLY A 1 162 ? 4.622 0.869 13.210 1.00 97.12 162 GLY A O 1
ATOM 1311 N N . ILE A 1 163 ? 4.935 -0.816 11.758 1.00 97.12 163 ILE A N 1
ATOM 1312 C CA . ILE A 1 163 ? 3.689 -0.605 11.008 1.00 97.12 163 ILE A CA 1
ATOM 1313 C C . ILE A 1 163 ? 2.474 -0.781 11.931 1.00 97.12 163 ILE A C 1
ATOM 1315 O O . ILE A 1 163 ? 1.601 0.084 11.985 1.00 97.12 163 ILE A O 1
ATOM 1319 N N . CYS A 1 164 ? 2.425 -1.855 12.719 1.00 97.00 164 CYS A N 1
ATOM 1320 C CA . CYS A 1 164 ? 1.323 -2.102 13.653 1.00 97.00 164 CYS A CA 1
ATOM 1321 C C . CYS A 1 164 ? 1.139 -0.954 14.659 1.00 97.00 164 CYS A C 1
ATOM 1323 O O . CYS A 1 164 ? 0.016 -0.508 14.898 1.00 97.00 164 CYS A O 1
ATOM 1325 N N . LEU A 1 165 ? 2.240 -0.429 15.206 1.00 96.44 165 LEU A N 1
ATOM 1326 C CA . LEU A 1 165 ? 2.223 0.699 16.141 1.00 96.44 165 LEU A CA 1
ATOM 1327 C C . LEU A 1 165 ? 1.801 2.012 15.476 1.00 96.44 165 LEU A C 1
ATOM 1329 O O . LEU A 1 165 ? 1.068 2.795 16.089 1.00 96.44 165 LEU A O 1
ATOM 1333 N N . LYS A 1 166 ? 2.249 2.239 14.236 1.00 95.38 166 LYS A N 1
ATOM 1334 C CA . LYS A 1 166 ? 1.946 3.434 13.441 1.00 95.38 166 LYS A CA 1
ATOM 1335 C C . LYS A 1 166 ? 0.462 3.530 13.089 1.00 95.38 166 LYS A C 1
ATOM 1337 O O . LYS A 1 166 ? -0.109 4.608 13.192 1.00 95.38 166 LYS A O 1
ATOM 1342 N N . TYR A 1 167 ? -0.157 2.409 12.724 1.00 96.06 167 TYR A N 1
ATOM 1343 C CA . TYR A 1 167 ? -1.556 2.354 12.283 1.00 96.06 167 TYR A CA 1
ATOM 1344 C C . TYR A 1 167 ? -2.531 1.838 13.353 1.00 96.06 167 TYR A C 1
ATOM 1346 O O . TYR A 1 167 ? -3.707 1.644 13.061 1.00 96.06 167 TYR A O 1
ATOM 1354 N N . LYS A 1 168 ? -2.058 1.601 14.585 1.00 95.44 168 LYS A N 1
ATOM 1355 C CA . LYS A 1 168 ? -2.862 1.079 15.709 1.00 95.44 168 LYS A CA 1
ATOM 1356 C C . LYS A 1 168 ? -3.627 -0.201 15.354 1.00 95.44 168 LYS A C 1
ATOM 1358 O O . LYS A 1 168 ? -4.797 -0.366 15.683 1.00 95.44 168 LYS A O 1
ATOM 1363 N N . ILE A 1 169 ? -2.940 -1.131 14.694 1.00 96.19 169 ILE A N 1
ATOM 1364 C CA . ILE A 1 169 ? -3.509 -2.399 14.235 1.00 96.19 169 ILE A CA 1
ATOM 1365 C C . ILE A 1 169 ? -2.726 -3.596 14.770 1.00 96.19 169 ILE A C 1
ATOM 1367 O O . ILE A 1 169 ? -1.513 -3.534 14.948 1.00 96.19 169 ILE A O 1
ATOM 1371 N N . SER A 1 170 ? -3.409 -4.720 15.004 1.00 96.56 170 SER A N 1
ATOM 1372 C CA . SER A 1 170 ? -2.750 -5.971 15.370 1.00 96.56 170 SER A CA 1
ATOM 1373 C C . SER A 1 170 ? -2.062 -6.637 14.170 1.00 96.56 170 SER A C 1
ATOM 1375 O O . SER A 1 170 ? -2.609 -6.722 13.066 1.00 96.56 170 SER A O 1
ATOM 1377 N N . ALA A 1 171 ? -0.879 -7.209 14.404 1.00 97.19 171 ALA A N 1
ATOM 1378 C CA . ALA A 1 171 ? -0.117 -7.925 13.376 1.00 97.19 171 ALA A CA 1
ATOM 1379 C C . ALA A 1 171 ? -0.887 -9.113 12.773 1.00 97.19 171 ALA A C 1
ATOM 1381 O O . ALA A 1 171 ? -0.709 -9.448 11.604 1.00 97.19 171 ALA A O 1
ATOM 1382 N N . VAL A 1 172 ? -1.763 -9.747 13.562 1.00 97.00 172 VAL A N 1
ATOM 1383 C CA . VAL A 1 172 ? -2.624 -10.846 13.101 1.00 97.00 172 VAL A CA 1
ATOM 1384 C C . VAL A 1 172 ? -3.578 -10.359 12.012 1.00 97.00 172 VAL A C 1
ATOM 1386 O O . VAL A 1 172 ? -3.667 -10.996 10.966 1.00 97.00 172 VAL A O 1
ATOM 1389 N N . LYS A 1 173 ? -4.222 -9.204 12.212 1.00 96.62 173 LYS A N 1
ATOM 1390 C CA . LYS A 1 173 ? -5.170 -8.639 11.247 1.00 96.62 173 LYS A CA 1
ATOM 1391 C C . LYS A 1 173 ? -4.474 -8.225 9.947 1.00 96.62 173 LYS A C 1
ATOM 1393 O O . LYS A 1 173 ? -4.968 -8.537 8.866 1.00 96.62 173 LYS A O 1
ATOM 1398 N N . VAL A 1 174 ? -3.289 -7.610 10.045 1.00 97.31 174 VAL A N 1
ATOM 1399 C CA . VAL A 1 174 ? -2.456 -7.260 8.876 1.00 97.31 174 VAL A CA 1
ATOM 1400 C C . VAL A 1 174 ? -2.104 -8.506 8.057 1.00 97.31 174 VAL A C 1
ATOM 1402 O O . VAL A 1 174 ? -2.285 -8.516 6.839 1.00 97.31 174 VAL A O 1
ATOM 1405 N N . ARG A 1 175 ? -1.650 -9.580 8.716 1.00 97.50 175 ARG A N 1
ATOM 1406 C CA . ARG A 1 175 ? -1.308 -10.852 8.059 1.00 97.50 175 ARG A CA 1
ATOM 1407 C C . ARG A 1 175 ? -2.504 -11.526 7.399 1.00 97.50 175 ARG A C 1
ATOM 1409 O O . ARG A 1 175 ? -2.384 -11.988 6.270 1.00 97.50 175 ARG A O 1
ATOM 1416 N N . GLN A 1 176 ? -3.648 -11.564 8.081 1.00 96.38 176 GLN A N 1
ATOM 1417 C CA . GLN A 1 176 ? -4.873 -12.175 7.558 1.00 96.38 176 GLN A CA 1
ATOM 1418 C C . GLN A 1 176 ? -5.326 -11.513 6.253 1.00 96.38 176 GLN A C 1
ATOM 1420 O O . GLN A 1 176 ? -5.642 -12.209 5.291 1.00 96.38 176 GLN A O 1
ATOM 1425 N N . ILE A 1 177 ? -5.306 -10.179 6.201 1.00 96.94 177 ILE A N 1
ATOM 1426 C CA . ILE A 1 177 ? -5.759 -9.418 5.028 1.00 96.94 177 ILE A CA 1
ATOM 1427 C C . ILE A 1 177 ? -4.792 -9.567 3.857 1.00 96.94 177 ILE A C 1
ATOM 1429 O O . ILE A 1 177 ? -5.217 -9.790 2.727 1.00 96.94 177 ILE A O 1
ATOM 1433 N N . ASN A 1 178 ? -3.491 -9.505 4.129 1.00 97.00 178 ASN A N 1
ATOM 1434 C CA . ASN A 1 178 ? -2.458 -9.576 3.095 1.00 97.00 178 ASN A CA 1
ATOM 1435 C C . ASN A 1 178 ? -2.015 -11.010 2.767 1.00 97.00 178 ASN A C 1
ATOM 1437 O O . ASN A 1 178 ? -1.136 -11.204 1.934 1.00 97.00 178 ASN A O 1
ATOM 1441 N N . ARG A 1 179 ? -2.604 -12.016 3.426 1.00 96.69 179 ARG A N 1
ATOM 1442 C CA . ARG A 1 179 ? -2.335 -13.449 3.227 1.00 96.69 179 ARG A CA 1
ATOM 1443 C C . ARG A 1 179 ? -0.850 -13.836 3.309 1.00 96.69 179 ARG A C 1
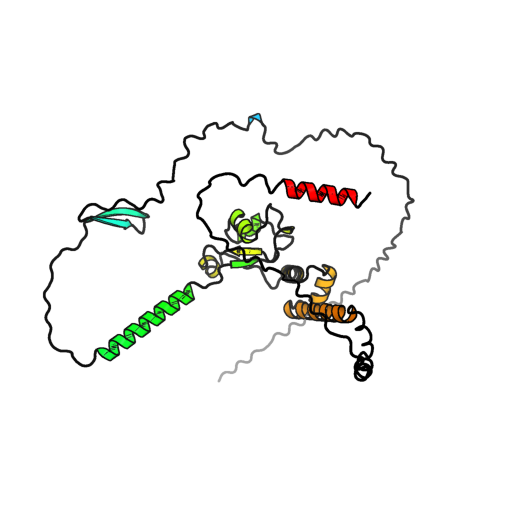ATOM 1445 O O . ARG A 1 179 ? -0.419 -14.746 2.607 1.00 96.69 179 ARG A O 1
ATOM 1452 N N . PHE A 1 180 ? -0.075 -13.198 4.186 1.00 96.56 180 PHE A N 1
ATOM 1453 C CA . PHE A 1 180 ? 1.322 -13.577 4.441 1.00 96.56 180 PHE A CA 1
ATOM 1454 C C . PHE A 1 180 ? 1.519 -14.057 5.882 1.00 96.56 180 PHE A C 1
ATOM 1456 O O . PHE A 1 180 ? 0.755 -13.720 6.787 1.00 96.56 180 PHE A O 1
ATOM 1463 N N . SER A 1 181 ? 2.553 -14.867 6.093 1.00 94.81 181 SER A N 1
ATOM 1464 C CA . SER A 1 181 ? 2.905 -15.438 7.397 1.00 94.81 181 SER A CA 1
ATOM 1465 C C . SER A 1 181 ? 4.285 -14.964 7.853 1.00 94.81 181 SER A C 1
ATOM 1467 O O . SER A 1 181 ? 5.124 -14.589 7.038 1.00 94.81 181 SER A O 1
ATOM 1469 N N . GLY A 1 182 ? 4.530 -15.005 9.164 1.00 93.88 182 GLY A N 1
ATOM 1470 C CA . GLY A 1 182 ? 5.810 -14.620 9.766 1.00 93.88 182 GLY A CA 1
ATOM 1471 C C . GLY A 1 182 ? 5.947 -13.125 10.073 1.00 93.88 182 GLY A C 1
ATOM 1472 O O . GLY A 1 182 ? 4.969 -12.372 10.090 1.00 93.88 182 GLY A O 1
ATOM 1473 N N . SER A 1 183 ? 7.182 -12.722 10.376 1.00 93.69 183 SER A N 1
ATOM 1474 C CA . SER A 1 183 ? 7.551 -11.342 10.735 1.00 93.69 183 SER A CA 1
ATOM 1475 C C . SER A 1 183 ? 8.280 -10.600 9.609 1.00 93.69 183 SER A C 1
ATOM 1477 O O . SER A 1 183 ? 8.462 -9.388 9.699 1.00 93.69 183 SER A O 1
ATOM 1479 N N . ASN A 1 184 ? 8.679 -11.310 8.547 1.00 95.19 184 ASN A N 1
ATOM 1480 C CA . ASN A 1 184 ? 9.461 -10.763 7.440 1.00 95.19 184 ASN A CA 1
ATOM 1481 C C . ASN A 1 184 ? 8.545 -10.088 6.412 1.00 95.19 184 ASN A C 1
ATOM 1483 O O . ASN A 1 184 ? 7.814 -10.765 5.691 1.00 95.19 184 ASN A O 1
ATOM 1487 N N . LEU A 1 185 ? 8.625 -8.759 6.309 1.00 96.38 185 LEU A N 1
ATOM 1488 C CA . LEU A 1 185 ? 7.837 -7.976 5.350 1.00 96.38 185 LEU A CA 1
ATOM 1489 C C . LEU A 1 185 ? 8.245 -8.210 3.886 1.00 96.38 185 LEU A C 1
ATOM 1491 O O . LEU A 1 185 ? 7.435 -7.988 2.997 1.00 96.38 185 LEU A O 1
ATOM 1495 N N . HIS A 1 186 ? 9.449 -8.729 3.622 1.00 91.75 186 HIS A N 1
ATOM 1496 C CA . HIS A 1 186 ? 9.902 -9.064 2.263 1.00 91.75 186 HIS A CA 1
ATOM 1497 C C . HIS A 1 186 ? 9.060 -10.145 1.570 1.00 91.75 186 HIS A C 1
ATOM 1499 O O . HIS A 1 186 ? 9.066 -10.226 0.347 1.00 91.75 186 HIS A O 1
ATOM 1505 N N . LEU A 1 187 ? 8.365 -10.986 2.343 1.00 94.06 187 LEU A N 1
ATOM 1506 C CA . LEU A 1 187 ? 7.476 -12.027 1.819 1.00 94.06 187 LEU A CA 1
ATOM 1507 C C . LEU A 1 187 ? 6.028 -11.541 1.666 1.00 94.06 187 LEU A C 1
ATOM 1509 O O . LEU A 1 187 ? 5.183 -12.281 1.163 1.00 94.06 187 LEU A O 1
ATOM 1513 N N . ALA A 1 188 ? 5.719 -10.338 2.150 1.00 96.69 188 ALA A N 1
ATOM 1514 C CA . ALA A 1 188 ? 4.391 -9.759 2.046 1.00 96.69 188 ALA A CA 1
ATOM 1515 C C . ALA A 1 188 ? 4.170 -9.159 0.645 1.00 96.69 188 ALA A C 1
ATOM 1517 O O . ALA A 1 188 ? 5.131 -8.745 -0.009 1.00 96.69 188 ALA A O 1
ATOM 1518 N N . PRO A 1 189 ? 2.913 -9.078 0.173 1.00 96.31 189 PRO A N 1
ATOM 1519 C CA . PRO A 1 189 ? 2.600 -8.303 -1.021 1.00 96.31 189 PRO A CA 1
ATOM 1520 C C . PRO A 1 189 ? 2.984 -6.828 -0.826 1.00 96.31 189 PRO A C 1
ATOM 1522 O O . PRO A 1 189 ? 2.843 -6.275 0.266 1.00 96.31 189 PRO A O 1
ATOM 1525 N N . ASN A 1 190 ? 3.458 -6.196 -1.901 1.00 95.19 190 ASN A N 1
ATOM 1526 C CA . ASN A 1 190 ? 3.794 -4.776 -1.949 1.00 95.19 190 ASN A CA 1
ATOM 1527 C C . ASN A 1 190 ? 2.963 -4.124 -3.070 1.00 95.19 190 ASN A C 1
ATOM 1529 O O . ASN A 1 190 ? 3.135 -4.528 -4.223 1.00 95.19 190 ASN A O 1
ATOM 1533 N N . PRO A 1 191 ? 2.057 -3.169 -2.783 1.00 96.94 191 PRO A N 1
ATOM 1534 C CA . PRO A 1 191 ? 1.790 -2.513 -1.493 1.00 96.94 191 PRO A CA 1
ATOM 1535 C C . PRO A 1 191 ? 1.113 -3.405 -0.440 1.00 96.94 191 PRO A C 1
ATOM 1537 O O . PRO A 1 191 ? 0.342 -4.307 -0.768 1.00 96.94 191 PRO A O 1
ATOM 1540 N N . LEU A 1 192 ? 1.342 -3.083 0.837 1.00 97.38 192 LEU A N 1
ATOM 1541 C CA . LEU A 1 192 ? 0.670 -3.696 1.982 1.00 97.38 192 LEU A CA 1
ATOM 1542 C C . LEU A 1 192 ? -0.679 -3.011 2.243 1.00 97.38 192 LEU A C 1
ATOM 1544 O O . LEU A 1 192 ? -0.751 -1.790 2.366 1.00 97.38 192 LEU A O 1
ATOM 1548 N N . ILE A 1 193 ? -1.749 -3.789 2.385 1.00 97.44 193 ILE A N 1
ATOM 1549 C CA . ILE A 1 193 ? -3.102 -3.292 2.665 1.00 97.44 193 ILE A CA 1
ATOM 1550 C C . ILE A 1 193 ? -3.324 -3.233 4.179 1.00 97.44 193 ILE A C 1
ATOM 1552 O O . ILE A 1 193 ? -3.291 -4.255 4.865 1.00 97.44 193 ILE A O 1
ATOM 1556 N N . ILE A 1 194 ? -3.594 -2.046 4.713 1.00 97.25 194 ILE A N 1
ATOM 1557 C CA . ILE A 1 194 ? -3.818 -1.823 6.143 1.00 97.25 194 ILE A CA 1
ATOM 1558 C C . ILE A 1 194 ? -5.278 -1.419 6.353 1.00 97.25 194 ILE A C 1
ATOM 1560 O O . ILE A 1 194 ? -5.669 -0.350 5.889 1.00 97.25 194 ILE A O 1
ATOM 1564 N N . PRO A 1 195 ? -6.114 -2.225 7.032 1.00 95.31 195 PRO A N 1
ATOM 1565 C CA . PRO A 1 195 ? -7.482 -1.820 7.316 1.00 95.31 195 PRO A CA 1
ATOM 1566 C C . PRO A 1 195 ? -7.489 -0.708 8.365 1.00 95.31 195 PRO A C 1
ATOM 1568 O O . PRO A 1 195 ? -6.734 -0.737 9.341 1.00 95.31 195 PRO A O 1
ATOM 1571 N N . ILE A 1 196 ? -8.396 0.239 8.189 1.00 93.38 196 ILE A N 1
ATOM 1572 C CA . ILE A 1 196 ? -8.635 1.299 9.159 1.00 93.38 196 ILE A CA 1
ATOM 1573 C C . ILE A 1 196 ? -9.761 0.824 10.072 1.00 93.38 196 ILE A C 1
ATOM 1575 O O . ILE A 1 196 ? -10.846 0.492 9.601 1.00 93.38 196 ILE A O 1
ATOM 1579 N N . VAL A 1 197 ? -9.492 0.727 11.375 1.00 89.38 197 VAL A N 1
ATOM 1580 C CA . VAL A 1 197 ? -10.526 0.342 12.353 1.00 89.38 197 VAL A CA 1
ATOM 1581 C C . VAL A 1 197 ? -11.488 1.500 12.594 1.00 89.38 197 VAL A C 1
ATOM 1583 O O . VAL A 1 197 ? -12.689 1.278 12.692 1.00 89.38 197 VAL A O 1
ATOM 1586 N N . ASP A 1 198 ? -10.952 2.716 12.646 1.00 90.62 198 ASP A N 1
ATOM 1587 C CA . ASP A 1 198 ? -11.709 3.931 12.893 1.00 90.62 198 ASP A CA 1
ATOM 1588 C C . ASP A 1 198 ? -11.260 5.033 11.916 1.00 90.62 198 ASP A C 1
ATOM 1590 O O . ASP A 1 198 ? -10.118 5.501 12.003 1.00 90.62 198 ASP A O 1
ATOM 1594 N N . PRO A 1 199 ? -12.116 5.425 10.953 1.00 89.50 199 PRO A N 1
ATOM 1595 C CA . PRO A 1 199 ? -11.833 6.510 10.019 1.00 89.50 199 PRO A CA 1
ATOM 1596 C C . PRO A 1 199 ? -11.554 7.856 10.697 1.00 89.50 199 PRO A C 1
ATOM 1598 O O . PRO A 1 199 ? -10.859 8.683 10.108 1.00 89.50 199 PRO A O 1
ATOM 1601 N N . GLN A 1 200 ? -12.047 8.085 11.920 1.00 89.25 200 GLN A N 1
ATOM 1602 C CA . GLN A 1 200 ? -11.807 9.341 12.640 1.00 89.25 200 GLN A CA 1
ATOM 1603 C C . GLN A 1 200 ? -10.322 9.536 12.961 1.00 89.25 200 GLN A C 1
ATOM 1605 O O . GLN A 1 200 ? -9.810 10.643 12.834 1.00 89.25 200 GLN A O 1
ATOM 1610 N N . LEU A 1 201 ? -9.575 8.450 13.201 1.00 89.44 201 LEU A N 1
ATOM 1611 C CA . LEU A 1 201 ? -8.133 8.507 13.479 1.00 89.44 201 LEU A CA 1
ATOM 1612 C C . LEU A 1 201 ? -7.291 9.065 12.316 1.00 89.44 201 LEU A C 1
ATOM 1614 O O . LEU A 1 201 ? -6.145 9.473 12.528 1.00 89.44 201 LEU A O 1
ATOM 1618 N N . LEU A 1 202 ? -7.825 9.059 11.089 1.00 89.94 202 LEU A N 1
ATOM 1619 C CA . LEU A 1 202 ? -7.210 9.734 9.941 1.00 89.94 202 LEU A CA 1
ATOM 1620 C C . LEU A 1 202 ? -7.487 11.230 9.946 1.00 89.94 202 LEU A C 1
ATOM 1622 O O . LEU A 1 202 ? -6.578 12.011 9.681 1.00 89.94 202 LEU A O 1
ATOM 1626 N N . VAL A 1 203 ? -8.730 11.613 10.243 1.00 88.62 203 VAL A N 1
ATOM 1627 C CA . VAL A 1 203 ? -9.161 13.016 10.291 1.00 88.62 203 VAL A CA 1
ATOM 1628 C C . VAL A 1 203 ? -8.448 13.749 11.425 1.00 88.62 203 VAL A C 1
ATOM 1630 O O . VAL A 1 203 ? -7.953 14.854 11.224 1.00 88.62 203 VAL A O 1
ATOM 1633 N N . ASP A 1 204 ? -8.288 13.086 12.568 1.00 90.69 204 ASP A N 1
ATOM 1634 C CA . ASP A 1 204 ? -7.605 13.626 13.747 1.00 90.69 204 ASP A CA 1
ATOM 1635 C C . ASP A 1 204 ? -6.075 13.709 13.576 1.00 90.69 204 ASP A C 1
ATOM 1637 O O . ASP A 1 204 ? -5.367 14.201 14.454 1.00 90.69 204 ASP A O 1
ATOM 1641 N N . GLY A 1 205 ? -5.527 13.188 12.470 1.00 89.56 205 GLY A N 1
ATOM 1642 C CA . GLY A 1 205 ? -4.086 13.179 12.202 1.00 89.56 205 GLY A CA 1
ATOM 1643 C C . GLY A 1 205 ? -3.274 12.247 13.112 1.00 89.56 205 GLY A C 1
ATOM 1644 O O . GLY A 1 205 ? -2.041 12.278 13.089 1.00 89.56 205 GLY A O 1
ATOM 1645 N N . VAL A 1 206 ? -3.938 11.391 13.899 1.00 91.12 206 VAL A N 1
ATOM 1646 C CA . VAL A 1 206 ? -3.285 10.388 14.758 1.00 91.12 206 VAL A CA 1
ATOM 1647 C C . VAL A 1 206 ? -2.528 9.374 13.901 1.00 91.12 206 VAL A C 1
ATOM 1649 O O . VAL A 1 206 ? -1.392 9.002 14.213 1.00 91.12 206 VAL A O 1
ATOM 1652 N N . ILE A 1 207 ? -3.138 8.944 12.794 1.00 92.56 207 ILE A N 1
ATOM 1653 C CA . ILE A 1 207 ? -2.504 8.061 11.818 1.00 92.56 207 ILE A CA 1
ATOM 1654 C C . ILE A 1 207 ? -1.726 8.909 10.813 1.00 92.56 207 ILE A C 1
ATOM 1656 O O . ILE A 1 207 ? -2.287 9.536 9.917 1.00 92.56 207 ILE A O 1
ATOM 1660 N N . LYS A 1 208 ? -0.396 8.881 10.923 1.00 91.12 208 LYS A N 1
ATOM 1661 C CA . LYS A 1 208 ? 0.491 9.540 9.959 1.00 91.12 208 LYS A CA 1
ATOM 1662 C C . LYS A 1 208 ? 0.534 8.748 8.653 1.00 91.12 208 LYS A C 1
ATOM 1664 O O . LYS A 1 208 ? 1.127 7.665 8.604 1.00 91.12 208 LYS A O 1
ATOM 1669 N N . VAL A 1 209 ? -0.046 9.300 7.590 1.00 92.38 209 VAL A N 1
ATOM 1670 C CA . VAL A 1 209 ? 0.118 8.776 6.226 1.00 92.38 209 VAL A CA 1
ATOM 1671 C C . VAL A 1 209 ? 1.605 8.817 5.851 1.00 92.38 209 VAL A C 1
ATOM 1673 O O . VAL A 1 209 ? 2.371 9.654 6.331 1.00 92.38 209 VAL A O 1
ATOM 1676 N N . GLN A 1 210 ? 2.059 7.828 5.082 1.00 94.69 210 GLN A N 1
ATOM 1677 C CA . GLN A 1 210 ? 3.443 7.780 4.618 1.00 94.69 210 GLN A CA 1
ATOM 1678 C C . GLN A 1 210 ? 3.722 8.982 3.709 1.00 94.69 210 GLN A C 1
ATOM 1680 O O . GLN A 1 210 ? 2.866 9.358 2.914 1.00 94.69 210 GLN A O 1
ATOM 1685 N N . ASN A 1 211 ? 4.899 9.593 3.846 1.00 95.69 211 ASN A N 1
ATOM 1686 C CA . ASN A 1 211 ? 5.261 10.738 3.019 1.00 95.69 211 ASN A CA 1
ATOM 1687 C C . ASN A 1 211 ? 5.478 10.274 1.571 1.00 95.69 211 ASN A C 1
ATOM 1689 O O . ASN A 1 211 ? 6.399 9.503 1.309 1.00 95.69 211 ASN A O 1
ATOM 1693 N N . THR A 1 212 ? 4.638 10.753 0.656 1.00 96.19 212 THR A N 1
ATOM 1694 C CA . THR A 1 212 ? 4.680 10.415 -0.772 1.00 96.19 212 THR A CA 1
ATOM 1695 C C . THR A 1 212 ? 5.803 11.126 -1.526 1.00 96.19 212 THR A C 1
ATOM 1697 O O . THR A 1 212 ? 6.174 10.724 -2.628 1.00 96.19 212 THR A O 1
ATOM 1700 N N . GLU A 1 213 ? 6.366 12.185 -0.947 1.00 96.25 213 GLU A N 1
ATOM 1701 C CA . GLU A 1 213 ? 7.407 12.994 -1.579 1.00 96.25 213 GLU A CA 1
ATOM 1702 C C . GLU A 1 213 ? 8.816 12.452 -1.328 1.00 96.25 213 GLU A C 1
ATOM 1704 O O . GLU A 1 213 ? 9.749 12.831 -2.041 1.00 96.25 213 GLU A O 1
ATOM 1709 N N . SER A 1 214 ? 8.991 11.553 -0.351 1.00 97.38 214 SER A N 1
ATOM 1710 C CA . SER A 1 214 ? 10.317 11.031 -0.029 1.00 97.38 214 SER A CA 1
ATOM 1711 C C . SER A 1 214 ? 10.883 10.188 -1.173 1.00 97.38 214 SER A C 1
ATOM 1713 O O . SER A 1 214 ? 10.174 9.447 -1.863 1.00 97.38 214 SER A O 1
ATOM 1715 N N . ARG A 1 215 ? 12.200 10.288 -1.382 1.00 97.50 215 ARG A N 1
ATOM 1716 C CA . ARG A 1 215 ? 12.898 9.549 -2.444 1.00 97.50 215 ARG A CA 1
ATOM 1717 C C . ARG A 1 215 ? 12.767 8.042 -2.246 1.00 97.50 215 ARG A C 1
ATOM 1719 O O . ARG A 1 215 ? 12.589 7.297 -3.206 1.00 97.50 215 ARG A O 1
ATOM 1726 N N . GLU A 1 216 ? 12.808 7.595 -0.998 1.00 96.81 216 GLU A N 1
ATOM 1727 C CA . GLU A 1 216 ? 12.668 6.196 -0.604 1.00 96.81 216 GLU A CA 1
ATOM 1728 C C . GLU A 1 216 ? 11.264 5.675 -0.909 1.00 96.81 216 GLU A C 1
ATOM 1730 O O . GLU A 1 216 ? 11.136 4.568 -1.431 1.00 96.81 216 GLU A O 1
ATOM 1735 N N . PHE A 1 217 ? 10.226 6.480 -0.647 1.00 97.38 217 PHE A N 1
ATOM 1736 C CA . PHE A 1 217 ? 8.849 6.133 -0.990 1.00 97.38 217 PHE A CA 1
ATOM 1737 C C . PHE A 1 217 ? 8.697 5.949 -2.493 1.00 97.38 217 PHE A C 1
ATOM 1739 O O . PHE A 1 217 ? 8.203 4.913 -2.930 1.00 97.38 217 PHE A O 1
ATOM 1746 N N . LYS A 1 218 ? 9.181 6.908 -3.287 1.00 98.25 218 LYS A N 1
ATOM 1747 C CA . LYS A 1 218 ? 9.091 6.846 -4.750 1.00 98.25 218 LYS A CA 1
ATOM 1748 C C . LYS A 1 218 ? 9.818 5.624 -5.309 1.00 98.25 218 LYS A C 1
ATOM 1750 O O . LYS A 1 218 ? 9.243 4.896 -6.110 1.00 98.25 218 LYS A O 1
ATOM 1755 N N . ARG A 1 219 ? 11.029 5.325 -4.823 1.00 97.94 219 ARG A N 1
ATOM 1756 C CA . ARG A 1 219 ? 11.767 4.102 -5.197 1.00 97.94 219 ARG A CA 1
ATOM 1757 C C . ARG A 1 219 ? 11.013 2.831 -4.810 1.00 97.94 219 ARG A C 1
ATOM 1759 O O . ARG A 1 219 ? 10.900 1.919 -5.625 1.00 97.94 219 ARG A O 1
ATOM 1766 N N . GLY A 1 220 ? 10.485 2.769 -3.588 1.00 96.44 220 GLY A N 1
ATOM 1767 C CA . GLY A 1 220 ? 9.713 1.625 -3.099 1.00 96.44 220 GLY A CA 1
ATOM 1768 C C . GLY A 1 220 ? 8.422 1.401 -3.889 1.00 96.44 220 GLY A C 1
ATOM 1769 O O . GLY A 1 220 ? 8.115 0.266 -4.253 1.00 96.44 220 GLY A O 1
ATOM 1770 N N . ALA A 1 221 ? 7.702 2.479 -4.206 1.00 97.62 221 ALA A N 1
ATOM 1771 C CA . ALA A 1 221 ? 6.473 2.454 -4.993 1.00 97.62 221 ALA A CA 1
ATOM 1772 C C . ALA A 1 221 ? 6.744 2.004 -6.433 1.00 97.62 221 ALA A C 1
ATOM 1774 O O . ALA A 1 221 ? 6.038 1.147 -6.964 1.00 97.62 221 ALA A O 1
ATOM 1775 N N . PHE A 1 222 ? 7.824 2.507 -7.031 1.00 98.00 222 PHE A N 1
ATOM 1776 C CA . PHE A 1 222 ? 8.267 2.097 -8.357 1.00 98.00 222 PHE A CA 1
ATOM 1777 C C . PHE A 1 222 ? 8.622 0.604 -8.393 1.00 98.00 222 PHE A C 1
ATOM 1779 O O . PHE A 1 222 ? 8.128 -0.141 -9.242 1.00 98.00 222 PHE A O 1
ATOM 1786 N N . ARG A 1 223 ? 9.410 0.132 -7.417 1.00 97.00 223 ARG A N 1
ATOM 1787 C CA . ARG A 1 223 ? 9.787 -1.283 -7.279 1.00 97.00 223 ARG A CA 1
ATOM 1788 C C . ARG A 1 223 ? 8.580 -2.200 -7.089 1.00 97.00 223 ARG A C 1
ATOM 1790 O O . ARG A 1 223 ? 8.571 -3.307 -7.617 1.00 97.00 223 ARG A O 1
ATOM 1797 N N . ALA A 1 224 ? 7.557 -1.750 -6.361 1.00 95.81 224 ALA A N 1
ATOM 1798 C CA . ALA A 1 224 ? 6.315 -2.501 -6.188 1.00 95.81 224 ALA A CA 1
ATOM 1799 C C . ALA A 1 224 ? 5.593 -2.748 -7.525 1.00 95.81 224 ALA A C 1
ATOM 1801 O O . ALA A 1 224 ? 4.951 -3.783 -7.700 1.00 95.81 224 ALA A O 1
ATOM 1802 N N . ARG A 1 225 ? 5.708 -1.817 -8.484 1.00 96.38 225 ARG A N 1
ATOM 1803 C CA . ARG A 1 225 ? 5.085 -1.951 -9.805 1.00 96.38 225 ARG A CA 1
ATOM 1804 C C . ARG A 1 225 ? 5.916 -2.781 -10.781 1.00 96.38 225 ARG A C 1
ATOM 1806 O O . ARG A 1 225 ? 5.336 -3.553 -11.544 1.00 96.38 225 ARG A O 1
ATOM 1813 N N . PHE A 1 226 ? 7.238 -2.630 -10.759 1.00 96.75 226 PHE A N 1
ATOM 1814 C CA . PHE A 1 226 ? 8.154 -3.270 -11.704 1.00 96.75 226 PHE A CA 1
ATOM 1815 C C . PHE A 1 226 ? 9.114 -4.217 -10.985 1.00 96.75 226 PHE A C 1
ATOM 1817 O O . PHE A 1 226 ? 10.237 -3.856 -10.646 1.00 96.75 226 PHE A O 1
ATOM 1824 N N . LEU A 1 227 ? 8.672 -5.460 -10.779 1.00 95.00 227 LEU A N 1
ATOM 1825 C CA . LEU A 1 227 ? 9.459 -6.482 -10.077 1.00 95.00 227 LEU A CA 1
ATOM 1826 C C . LEU A 1 227 ? 10.684 -6.974 -10.868 1.00 95.00 227 LEU A C 1
ATOM 1828 O O . LEU A 1 227 ? 11.579 -7.573 -10.279 1.00 95.00 227 LEU A O 1
ATOM 1832 N N . SER A 1 228 ? 10.710 -6.761 -12.187 1.00 96.25 228 SER A N 1
ATOM 1833 C CA . SER A 1 228 ? 11.800 -7.191 -13.071 1.00 96.25 228 SER A CA 1
ATOM 1834 C C . SER A 1 228 ? 12.983 -6.225 -13.105 1.00 96.25 228 SER A C 1
ATOM 1836 O O . SER A 1 228 ? 14.082 -6.643 -13.458 1.00 96.25 228 SER A O 1
ATOM 1838 N N . LEU A 1 229 ? 12.768 -4.952 -12.761 1.00 97.25 229 LEU A N 1
ATOM 1839 C CA . LEU A 1 229 ? 13.797 -3.918 -12.848 1.00 97.25 229 LEU A CA 1
ATOM 1840 C C . LEU A 1 229 ? 14.709 -3.941 -11.621 1.00 97.25 229 LEU A C 1
ATOM 1842 O O . LEU A 1 229 ? 14.271 -4.165 -10.488 1.00 97.25 229 LEU A O 1
ATOM 1846 N N . ARG A 1 230 ? 15.998 -3.678 -11.842 1.00 97.56 230 ARG A N 1
ATOM 1847 C CA . ARG A 1 230 ? 16.990 -3.564 -10.767 1.00 97.56 230 ARG A CA 1
ATOM 1848 C C . ARG A 1 230 ? 16.904 -2.189 -10.107 1.00 97.56 230 ARG A C 1
ATOM 1850 O O . ARG A 1 230 ? 16.551 -1.198 -10.738 1.00 97.56 230 ARG A O 1
ATOM 1857 N N . ASP A 1 231 ? 17.321 -2.096 -8.843 1.00 96.44 231 ASP A N 1
ATOM 1858 C CA . ASP A 1 231 ? 17.260 -0.838 -8.075 1.00 96.44 231 ASP A CA 1
ATOM 1859 C C . ASP A 1 231 ? 18.043 0.324 -8.729 1.00 96.44 231 ASP A C 1
ATOM 1861 O O . ASP A 1 231 ? 17.684 1.489 -8.538 1.00 96.44 231 ASP A O 1
ATOM 1865 N N . GLY A 1 232 ? 19.100 0.022 -9.496 1.00 98.06 232 GLY A N 1
ATOM 1866 C CA . GLY A 1 232 ? 19.865 1.016 -10.257 1.00 98.06 232 GLY A CA 1
ATOM 1867 C C . GLY A 1 232 ? 19.055 1.636 -11.397 1.00 98.06 232 GLY A C 1
ATOM 1868 O O . GLY A 1 232 ? 18.959 2.855 -11.474 1.00 98.06 232 GLY A O 1
ATOM 1869 N N . GLU A 1 233 ? 18.393 0.804 -12.206 1.00 98.31 233 GLU A N 1
ATOM 1870 C CA . GLU A 1 233 ? 17.535 1.236 -13.322 1.00 98.31 233 GLU A CA 1
ATOM 1871 C C . GLU A 1 233 ? 16.366 2.083 -12.810 1.00 98.31 233 GLU A C 1
ATOM 1873 O O . GLU A 1 233 ? 16.108 3.167 -13.325 1.00 98.31 233 GLU A O 1
ATOM 1878 N N . ILE A 1 234 ? 15.722 1.642 -11.723 1.00 98.25 234 ILE A N 1
ATOM 1879 C CA . ILE A 1 234 ? 14.646 2.390 -11.053 1.00 98.25 234 ILE A CA 1
ATOM 1880 C C . ILE A 1 234 ? 15.113 3.797 -10.661 1.00 98.25 234 ILE A C 1
ATOM 1882 O O . ILE A 1 234 ? 14.390 4.775 -10.845 1.00 98.25 234 ILE A O 1
ATOM 1886 N N . THR A 1 235 ? 16.323 3.903 -10.110 1.00 98.31 235 THR A N 1
ATOM 1887 C CA . THR A 1 235 ? 16.885 5.193 -9.695 1.00 98.31 235 THR A CA 1
ATOM 1888 C C . THR A 1 235 ? 17.154 6.079 -10.911 1.00 98.31 235 THR A C 1
ATOM 1890 O O . THR A 1 235 ? 16.780 7.247 -10.885 1.00 98.31 235 THR A O 1
ATOM 1893 N N . SER A 1 236 ? 17.689 5.520 -12.001 1.00 98.56 236 SER A N 1
ATOM 1894 C CA . SER A 1 236 ? 17.909 6.250 -13.254 1.00 98.56 236 SER A CA 1
ATOM 1895 C C . SER A 1 236 ? 16.611 6.797 -13.859 1.00 98.56 236 SER A C 1
ATOM 1897 O O . SER A 1 236 ? 16.566 7.974 -14.208 1.00 98.56 236 SER A O 1
ATOM 1899 N N . TYR A 1 237 ? 15.531 6.005 -13.917 1.00 98.56 237 TYR A N 1
ATOM 1900 C CA . TYR A 1 237 ? 14.231 6.487 -14.410 1.00 98.56 237 TYR A CA 1
ATOM 1901 C C . TYR A 1 237 ? 13.678 7.638 -13.571 1.00 98.56 237 TYR A C 1
ATOM 1903 O O . TYR A 1 237 ? 13.151 8.610 -14.117 1.00 98.56 237 TYR A O 1
ATOM 1911 N N . LEU A 1 238 ? 13.803 7.545 -12.245 1.00 98.50 238 LEU A N 1
ATOM 1912 C CA . LEU A 1 238 ? 13.375 8.613 -11.346 1.00 98.50 238 LEU A CA 1
ATOM 1913 C C . LEU A 1 238 ? 14.238 9.868 -11.527 1.00 98.50 238 LEU A C 1
ATOM 1915 O O . LEU A 1 238 ? 13.691 10.961 -11.611 1.00 98.50 238 LEU A O 1
ATOM 1919 N N . GLU A 1 239 ? 15.560 9.739 -11.637 1.00 98.56 239 GLU A N 1
ATOM 1920 C CA . GLU A 1 239 ? 16.469 10.875 -11.838 1.00 98.56 239 GLU A CA 1
ATOM 1921 C C . GLU A 1 239 ? 16.219 11.604 -13.164 1.00 98.56 239 GLU A C 1
ATOM 1923 O O . GLU A 1 239 ? 16.153 12.834 -13.171 1.00 98.56 239 GLU A O 1
ATOM 1928 N N . MET A 1 240 ? 15.993 10.870 -14.260 1.00 98.50 240 MET A N 1
ATOM 1929 C CA . MET A 1 240 ? 15.690 11.447 -15.580 1.00 98.50 240 MET A CA 1
ATOM 1930 C C . MET A 1 240 ? 14.379 12.244 -15.606 1.00 98.50 240 MET A C 1
ATOM 1932 O O . MET A 1 240 ? 14.233 13.157 -16.414 1.00 98.50 240 MET A O 1
ATOM 1936 N N . ASN A 1 241 ? 13.440 11.929 -14.710 1.00 98.50 241 ASN A N 1
ATOM 1937 C CA . ASN A 1 241 ? 12.132 12.579 -14.620 1.00 98.50 241 ASN A CA 1
ATOM 1938 C C . ASN A 1 241 ? 12.023 13.527 -13.417 1.00 98.50 241 ASN A C 1
ATOM 1940 O O . ASN A 1 241 ? 10.929 13.748 -12.905 1.00 98.50 241 ASN A O 1
ATOM 1944 N N . ASN A 1 242 ? 13.139 14.078 -12.922 1.00 98.06 242 ASN A N 1
ATOM 1945 C CA . ASN A 1 242 ? 13.159 14.988 -11.765 1.00 98.06 242 ASN A CA 1
ATOM 1946 C C . ASN A 1 242 ? 12.443 14.420 -10.524 1.00 98.06 242 ASN A C 1
ATOM 1948 O O . ASN A 1 242 ? 11.836 15.151 -9.741 1.00 98.06 242 ASN A O 1
ATOM 1952 N N . TRP A 1 243 ? 12.524 13.103 -10.338 1.00 97.81 243 TRP A N 1
ATOM 1953 C CA . TRP A 1 243 ? 11.828 12.352 -9.299 1.00 97.81 243 TRP A CA 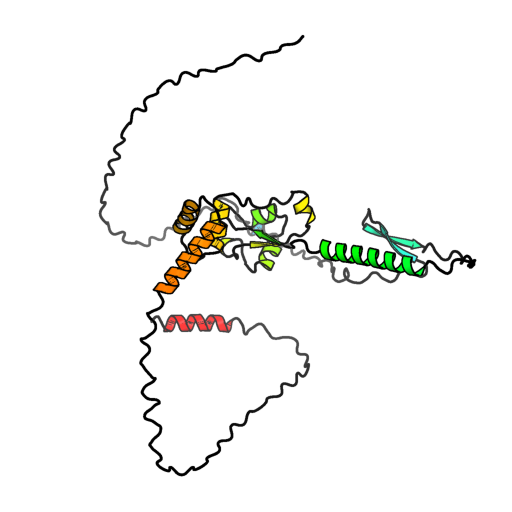1
ATOM 1954 C C . TRP A 1 243 ? 10.297 12.463 -9.360 1.00 97.81 243 TRP A C 1
ATOM 1956 O O . TRP A 1 243 ? 9.639 12.303 -8.329 1.00 97.81 243 TRP A O 1
ATOM 1966 N N . ASP A 1 244 ? 9.707 12.712 -10.528 1.00 98.12 244 ASP A N 1
ATOM 1967 C CA . ASP A 1 244 ? 8.273 12.533 -10.739 1.00 98.12 244 ASP A CA 1
ATOM 1968 C C . ASP A 1 244 ? 7.946 11.045 -10.932 1.00 98.12 244 ASP A C 1
ATOM 1970 O O . ASP A 1 244 ? 8.449 10.391 -11.847 1.00 98.12 244 ASP A O 1
ATOM 1974 N N . LEU A 1 245 ? 7.136 10.495 -10.023 1.00 97.88 245 LEU A N 1
ATOM 1975 C CA . LEU A 1 245 ? 6.862 9.060 -9.972 1.00 97.88 245 LEU A CA 1
ATOM 1976 C C . LEU A 1 245 ? 6.053 8.614 -11.193 1.00 97.88 245 LEU A C 1
ATOM 1978 O O . LEU A 1 245 ? 6.396 7.606 -11.802 1.00 97.88 245 LEU A O 1
ATOM 1982 N N . GLU A 1 246 ? 5.016 9.362 -11.567 1.00 98.06 246 GLU A N 1
ATOM 1983 C CA . GLU A 1 246 ? 4.118 8.977 -12.661 1.00 98.06 246 GLU A CA 1
ATOM 1984 C C . GLU A 1 246 ? 4.818 9.062 -14.022 1.00 98.06 246 GLU A C 1
ATOM 1986 O O . GLU A 1 246 ? 4.778 8.091 -14.780 1.00 98.06 246 GLU A O 1
ATOM 1991 N N . ALA A 1 247 ? 5.539 10.157 -14.306 1.00 98.44 247 ALA A N 1
ATOM 1992 C CA . ALA A 1 247 ? 6.333 10.269 -15.531 1.00 98.44 247 ALA A CA 1
ATOM 1993 C C . ALA A 1 247 ? 7.404 9.172 -15.627 1.00 98.44 247 ALA A C 1
ATOM 1995 O O . ALA A 1 247 ? 7.527 8.511 -16.658 1.00 98.44 247 ALA A O 1
ATOM 1996 N N . ALA A 1 248 ? 8.125 8.895 -14.534 1.00 98.56 248 ALA A N 1
ATOM 1997 C CA . ALA A 1 248 ? 9.115 7.820 -14.516 1.00 98.56 248 ALA A CA 1
ATOM 1998 C C . ALA A 1 248 ? 8.481 6.442 -14.766 1.00 98.56 248 ALA A C 1
ATOM 2000 O O . ALA A 1 248 ? 9.029 5.631 -15.515 1.00 98.56 248 ALA A O 1
ATOM 2001 N N . MET A 1 249 ? 7.330 6.162 -14.145 1.00 98.12 249 MET A N 1
ATOM 2002 C CA . MET A 1 249 ? 6.608 4.904 -14.344 1.00 98.12 249 MET A CA 1
ATOM 2003 C C . MET A 1 249 ? 6.080 4.771 -15.771 1.00 98.12 249 MET A C 1
ATOM 2005 O O . MET A 1 249 ? 5.997 3.652 -16.275 1.00 98.12 249 MET A O 1
ATOM 2009 N N . GLN A 1 250 ? 5.703 5.876 -16.413 1.00 98.38 250 GLN A N 1
ATOM 2010 C CA . GLN A 1 250 ? 5.266 5.870 -17.800 1.00 98.38 250 GLN A CA 1
ATOM 2011 C C . GLN A 1 250 ? 6.433 5.580 -18.749 1.00 98.38 250 GLN A C 1
ATOM 2013 O O . GLN A 1 250 ? 6.333 4.628 -19.518 1.00 98.38 250 GLN A O 1
ATOM 2018 N N . ASN A 1 251 ? 7.568 6.273 -18.603 1.00 98.44 251 ASN A N 1
ATOM 2019 C CA . ASN A 1 251 ? 8.757 6.016 -19.426 1.00 98.44 251 ASN A CA 1
ATOM 2020 C C . ASN A 1 251 ? 9.218 4.553 -19.328 1.00 98.44 251 ASN A C 1
ATOM 2022 O O . ASN A 1 251 ? 9.510 3.925 -20.339 1.00 98.44 251 ASN A O 1
ATOM 2026 N N . ALA A 1 252 ? 9.212 3.967 -18.125 1.00 98.38 252 ALA A N 1
ATOM 2027 C CA . ALA A 1 252 ? 9.576 2.560 -17.961 1.00 98.38 252 ALA A CA 1
ATOM 2028 C C . ALA A 1 252 ? 8.574 1.588 -18.612 1.00 98.38 252 ALA A C 1
ATOM 2030 O O . ALA A 1 252 ? 8.974 0.525 -19.085 1.00 98.38 252 ALA A O 1
ATOM 2031 N N . LYS A 1 253 ? 7.272 1.916 -18.664 1.00 98.12 253 LYS A N 1
ATOM 2032 C CA . LYS A 1 253 ? 6.303 1.104 -19.427 1.00 98.12 253 LYS A CA 1
ATOM 2033 C C . LYS A 1 253 ? 6.578 1.178 -20.919 1.00 98.12 253 LYS A C 1
ATOM 2035 O O . LYS A 1 253 ? 6.457 0.151 -21.583 1.00 98.12 253 LYS A O 1
ATOM 2040 N N . ASP A 1 254 ? 6.904 2.364 -21.418 1.00 98.19 254 ASP A N 1
ATOM 2041 C CA . ASP A 1 254 ? 7.156 2.593 -22.837 1.00 98.19 254 ASP A CA 1
ATOM 2042 C C . ASP A 1 254 ? 8.408 1.826 -23.288 1.00 98.19 254 ASP A C 1
ATOM 2044 O O . ASP A 1 254 ? 8.353 1.126 -24.299 1.00 98.19 254 ASP A O 1
ATOM 2048 N N . ASP A 1 255 ? 9.469 1.815 -22.476 1.00 97.94 255 ASP A N 1
ATOM 2049 C CA . ASP A 1 255 ? 10.673 1.014 -22.728 1.00 97.94 255 ASP A CA 1
ATOM 2050 C C . ASP A 1 255 ? 10.382 -0.494 -22.711 1.00 97.94 255 ASP A C 1
ATOM 2052 O O . ASP A 1 255 ? 10.735 -1.203 -23.652 1.00 97.94 255 ASP A O 1
ATOM 2056 N N . ILE A 1 256 ? 9.659 -1.001 -21.703 1.00 96.62 256 ILE A N 1
ATOM 2057 C CA . ILE A 1 256 ? 9.278 -2.426 -21.641 1.00 96.62 256 ILE A CA 1
ATOM 2058 C C . ILE A 1 256 ? 8.395 -2.813 -22.842 1.00 96.62 256 ILE A C 1
ATOM 2060 O O . ILE A 1 256 ? 8.521 -3.911 -23.393 1.00 96.62 256 ILE A O 1
ATOM 2064 N N . ALA A 1 257 ? 7.477 -1.935 -23.256 1.00 96.62 257 ALA A N 1
ATOM 2065 C CA . ALA A 1 257 ? 6.629 -2.160 -24.423 1.00 96.62 257 ALA A CA 1
ATOM 2066 C C . ALA A 1 257 ? 7.452 -2.174 -25.719 1.00 96.62 257 ALA A C 1
ATOM 2068 O O . ALA A 1 257 ? 7.234 -3.037 -26.577 1.00 96.62 257 ALA A O 1
ATOM 2069 N N . TRP A 1 258 ? 8.424 -1.269 -25.835 1.00 96.56 258 TRP A N 1
ATOM 2070 C CA . TRP A 1 258 ? 9.358 -1.218 -26.950 1.00 96.56 258 TRP A CA 1
ATOM 2071 C C . TRP A 1 258 ? 10.228 -2.480 -27.012 1.00 96.56 258 TRP A C 1
ATOM 2073 O O . TRP A 1 258 ? 10.255 -3.140 -28.052 1.00 96.56 258 TRP A O 1
ATOM 2083 N N . GLU A 1 259 ? 10.839 -2.906 -25.905 1.00 95.88 259 GLU A N 1
ATOM 2084 C CA . GLU A 1 259 ? 11.630 -4.143 -25.831 1.00 95.88 259 GLU A CA 1
ATOM 2085 C C . GLU A 1 259 ? 10.805 -5.368 -26.235 1.00 95.88 259 GLU A C 1
ATOM 2087 O O . GLU A 1 259 ? 11.253 -6.211 -27.017 1.00 95.88 259 GLU A O 1
ATOM 2092 N N . LYS A 1 260 ? 9.556 -5.445 -25.761 1.00 95.19 260 LYS A N 1
ATOM 2093 C CA . LYS A 1 260 ? 8.636 -6.528 -26.120 1.00 95.19 260 LYS A CA 1
ATOM 2094 C C . LYS A 1 260 ? 8.324 -6.549 -27.617 1.00 95.19 260 LYS A C 1
ATOM 2096 O O . LYS A 1 260 ? 8.120 -7.631 -28.161 1.00 95.19 260 LYS A O 1
ATOM 2101 N N . SER A 1 261 ? 8.289 -5.393 -28.282 1.00 95.12 261 SER A N 1
ATOM 2102 C CA . SER A 1 261 ? 8.097 -5.313 -29.736 1.00 95.12 261 SER A CA 1
ATOM 2103 C C . SER A 1 261 ? 9.318 -5.801 -30.522 1.00 95.12 261 SER A C 1
ATOM 2105 O O . SER A 1 261 ? 9.150 -6.442 -31.553 1.00 95.12 261 SER A O 1
ATOM 2107 N N . GLN A 1 262 ? 10.533 -5.578 -30.008 1.00 95.31 262 GLN A N 1
ATOM 2108 C CA . GLN A 1 262 ? 11.780 -6.035 -30.635 1.00 95.31 262 GLN A CA 1
ATOM 2109 C C . GLN A 1 262 ? 12.018 -7.538 -30.44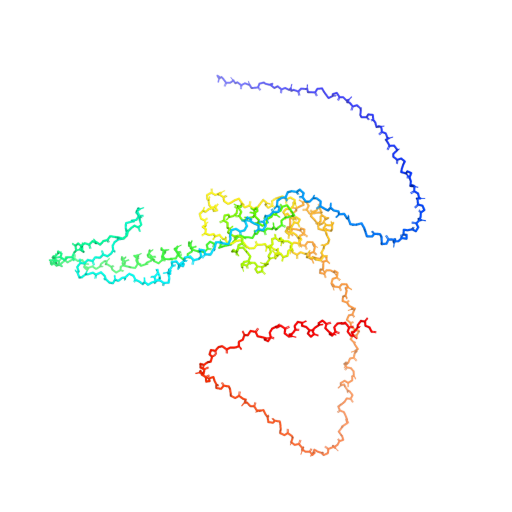6 1.00 95.31 262 GLN A C 1
ATOM 2111 O O . GLN A 1 262 ? 12.599 -8.196 -31.304 1.00 95.31 262 GLN A O 1
ATOM 2116 N N . GLN A 1 263 ? 11.567 -8.093 -29.318 1.00 92.00 263 GLN A N 1
ATOM 2117 C CA . GLN A 1 263 ? 11.685 -9.524 -29.026 1.00 92.00 263 GLN A CA 1
ATOM 2118 C C . GLN A 1 263 ? 10.669 -10.384 -29.774 1.00 92.00 263 GLN A C 1
ATOM 2120 O O . GLN A 1 263 ? 10.820 -11.608 -29.796 1.00 92.00 263 GLN A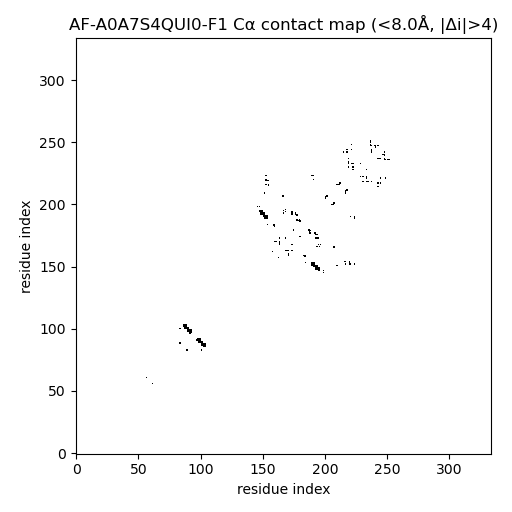 O 1
ATOM 2125 N N . GLN A 1 264 ? 9.627 -9.789 -30.363 1.00 86.69 264 GLN A N 1
ATOM 2126 C CA . GLN A 1 264 ? 8.770 -10.557 -31.250 1.00 86.69 264 GLN A CA 1
ATOM 2127 C C . GLN A 1 264 ? 9.620 -10.962 -32.454 1.00 86.69 264 GLN A C 1
ATOM 2129 O O . GLN A 1 264 ? 10.094 -10.080 -33.174 1.00 86.69 264 GLN A O 1
ATOM 2134 N N . PRO A 1 265 ? 9.847 -12.273 -32.677 1.00 83.50 265 PRO A N 1
ATOM 2135 C CA . PRO A 1 265 ? 10.479 -12.695 -33.912 1.00 83.50 265 PRO A CA 1
ATOM 2136 C C . PRO A 1 265 ? 9.665 -12.082 -35.054 1.00 83.50 265 PRO A C 1
ATOM 2138 O O . PRO A 1 265 ? 8.432 -12.017 -34.927 1.00 83.50 265 PRO A O 1
ATOM 2141 N N . PRO A 1 266 ? 10.316 -11.607 -36.133 1.00 80.69 266 PRO A N 1
ATOM 2142 C CA . PRO A 1 266 ? 9.584 -11.083 -37.274 1.00 80.69 266 PRO A CA 1
ATOM 2143 C C . PRO A 1 266 ? 8.495 -12.103 -37.609 1.00 80.69 266 PRO A C 1
ATOM 2145 O O . PRO A 1 266 ? 8.801 -13.306 -37.610 1.00 80.69 266 PRO A O 1
ATOM 2148 N N . PRO A 1 267 ? 7.228 -11.668 -37.781 1.00 81.25 267 PRO A N 1
ATOM 2149 C CA . PRO A 1 267 ? 6.143 -12.597 -38.054 1.00 81.25 267 PRO A CA 1
ATOM 2150 C C . PRO A 1 267 ? 6.628 -13.515 -39.172 1.00 81.25 267 PRO A C 1
ATOM 2152 O O . PRO A 1 267 ? 7.201 -12.995 -40.139 1.00 81.25 267 PRO A O 1
ATOM 2155 N N . PRO A 1 268 ? 6.507 -14.852 -39.014 1.00 84.88 268 PRO A N 1
ATOM 2156 C CA . PRO A 1 268 ? 7.007 -15.774 -40.020 1.00 84.88 268 PRO A CA 1
ATOM 2157 C C . PRO A 1 268 ? 6.501 -15.265 -41.365 1.00 84.88 268 PRO A C 1
ATOM 2159 O O . PRO A 1 268 ? 5.317 -14.901 -41.428 1.00 84.88 268 PRO A O 1
ATOM 2162 N N . PRO A 1 269 ? 7.383 -15.137 -42.380 1.00 84.69 269 PRO A N 1
ATOM 2163 C CA . PRO A 1 269 ? 6.993 -14.577 -43.663 1.00 84.69 269 PRO A CA 1
ATOM 2164 C C . PRO A 1 269 ? 5.704 -15.278 -44.040 1.00 84.69 269 PRO A C 1
ATOM 2166 O O . PRO A 1 269 ? 5.664 -16.513 -44.000 1.00 84.69 269 PRO A O 1
A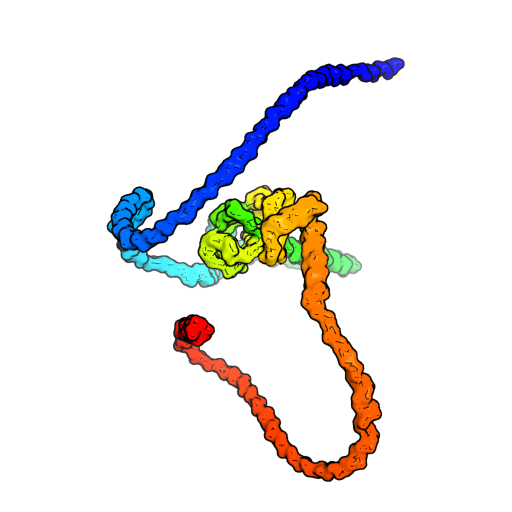TOM 2169 N N . LYS A 1 270 ? 4.631 -14.498 -44.240 1.00 79.19 270 LYS A N 1
ATOM 2170 C CA . LYS A 1 270 ? 3.331 -15.032 -44.632 1.00 79.19 270 LYS A CA 1
ATOM 2171 C C . LYS A 1 270 ? 3.616 -15.808 -45.906 1.00 79.19 270 LYS A C 1
ATOM 2173 O O . LYS A 1 270 ? 3.752 -15.199 -46.958 1.00 79.19 270 LYS A O 1
ATOM 2178 N N . LYS A 1 271 ? 3.830 -17.124 -45.799 1.00 74.06 271 LYS A N 1
ATOM 2179 C CA . LYS A 1 271 ? 3.906 -17.986 -46.968 1.00 74.06 271 LYS A CA 1
ATOM 2180 C C . LYS A 1 271 ? 2.600 -17.700 -47.672 1.00 74.06 271 LYS A C 1
ATOM 2182 O O . LYS A 1 271 ? 1.554 -17.862 -47.041 1.00 74.06 271 LYS A O 1
ATOM 2187 N N . GLU A 1 272 ? 2.698 -17.158 -48.876 1.00 67.38 272 GLU A N 1
ATOM 2188 C CA . GLU A 1 272 ? 1.593 -16.884 -49.780 1.00 67.38 272 GLU A CA 1
ATOM 2189 C C . GLU A 1 272 ? 0.806 -18.189 -49.932 1.00 67.38 272 GLU A C 1
ATOM 2191 O O . GLU A 1 272 ? 1.093 -19.044 -50.759 1.00 67.38 272 GLU A O 1
ATOM 2196 N N . LEU A 1 273 ? -0.135 -18.405 -49.017 1.00 64.00 273 LEU A N 1
ATOM 2197 C CA . LEU A 1 273 ? -1.073 -19.521 -49.017 1.00 64.00 273 LEU A CA 1
ATOM 2198 C C . LEU A 1 273 ? -2.283 -19.186 -49.899 1.00 64.00 273 LEU A C 1
ATOM 2200 O O . LEU A 1 273 ? -3.209 -19.985 -49.987 1.00 64.00 273 LEU A O 1
ATOM 2204 N N . GLU A 1 274 ? -2.258 -18.031 -50.568 1.00 62.69 274 GLU A N 1
ATOM 2205 C CA . GLU A 1 274 ? -3.316 -17.575 -51.468 1.00 62.69 274 GLU A CA 1
ATOM 2206 C C . GLU A 1 274 ? -3.268 -18.275 -52.839 1.00 62.69 274 GLU A C 1
ATOM 2208 O O . GLU A 1 274 ? -4.292 -18.325 -53.508 1.00 62.69 274 GLU A O 1
ATOM 2213 N N . ASP A 1 275 ? -2.169 -18.945 -53.215 1.00 61.81 275 ASP A N 1
ATOM 2214 C CA . ASP A 1 275 ? -2.070 -19.586 -54.542 1.00 61.81 275 ASP A CA 1
ATOM 2215 C C . ASP A 1 275 ? -2.391 -21.088 -54.582 1.00 61.81 275 ASP A C 1
ATOM 2217 O O . ASP A 1 275 ? -2.507 -21.665 -55.663 1.00 61.81 275 ASP A O 1
ATOM 2221 N N . ILE A 1 276 ? -2.615 -21.750 -53.439 1.00 60.56 276 ILE A N 1
ATOM 2222 C CA . ILE A 1 276 ? -2.994 -23.181 -53.439 1.00 60.56 276 ILE A CA 1
ATOM 2223 C C . ILE A 1 276 ? -4.517 -23.371 -53.351 1.00 60.56 276 ILE A C 1
ATOM 2225 O O . ILE A 1 276 ? -5.028 -24.429 -53.716 1.00 60.56 276 ILE A O 1
ATOM 2229 N N . SER A 1 277 ? -5.281 -22.345 -52.950 1.00 59.47 277 SER A N 1
ATOM 2230 C CA . SER A 1 277 ? -6.750 -22.445 -52.947 1.00 59.47 277 SER A CA 1
ATOM 2231 C C . SER A 1 277 ? -7.370 -22.313 -54.347 1.00 59.47 277 SER A C 1
ATOM 2233 O O . SER A 1 277 ? -8.540 -22.649 -54.521 1.00 59.47 277 SER A O 1
ATOM 2235 N N . SER A 1 278 ? -6.586 -21.890 -55.343 1.00 58.78 278 SER A N 1
ATOM 2236 C CA . SER A 1 278 ? -7.017 -21.689 -56.735 1.00 58.78 278 SER A CA 1
ATOM 2237 C C . SER A 1 278 ? -6.844 -22.934 -57.617 1.00 58.78 278 SER A C 1
ATOM 2239 O O . SER A 1 278 ? -7.410 -22.997 -58.702 1.00 58.78 278 SER A O 1
ATOM 2241 N N . LEU A 1 279 ? -6.092 -23.946 -57.159 1.00 56.84 279 LEU A N 1
ATOM 2242 C CA . LEU A 1 279 ? -5.783 -25.170 -57.922 1.00 56.84 279 LEU A CA 1
ATOM 2243 C C . LEU A 1 279 ? -6.576 -26.412 -57.474 1.00 56.84 279 LEU A C 1
ATOM 2245 O O . LEU A 1 279 ? -6.411 -27.486 -58.045 1.00 56.84 279 LEU A O 1
ATOM 2249 N N . ALA A 1 280 ? -7.460 -26.285 -56.480 1.00 56.47 280 ALA A N 1
ATOM 2250 C CA . ALA A 1 280 ? -8.248 -27.403 -55.949 1.00 56.47 280 ALA A CA 1
ATOM 2251 C C . ALA A 1 280 ? -9.707 -27.464 -56.458 1.00 56.47 280 ALA A C 1
ATOM 2253 O O . ALA A 1 280 ? -10.488 -28.258 -55.934 1.00 56.47 280 ALA A O 1
ATOM 2254 N N . LEU A 1 281 ? -10.091 -26.667 -57.468 1.00 56.56 281 LEU A N 1
ATOM 2255 C CA . LEU A 1 281 ? -11.476 -26.606 -57.972 1.00 56.56 281 LEU A CA 1
ATOM 2256 C C . LEU A 1 281 ? -11.746 -27.368 -59.289 1.00 56.56 281 LEU A C 1
ATOM 2258 O O . LEU A 1 281 ? -12.837 -27.233 -59.830 1.00 56.56 281 LEU A O 1
ATOM 2262 N N . GLU A 1 282 ? -10.816 -28.185 -59.805 1.00 60.91 282 GLU A N 1
ATOM 2263 C CA . GLU A 1 282 ? -11.029 -28.909 -61.083 1.00 60.91 282 GLU A CA 1
ATOM 2264 C C . GLU A 1 282 ? -10.892 -30.443 -61.030 1.00 60.91 282 GLU A C 1
ATOM 2266 O O . GLU A 1 282 ? -11.023 -31.110 -62.052 1.00 60.91 282 GLU A O 1
ATOM 2271 N N . ALA A 1 283 ? -10.735 -31.060 -59.856 1.00 59.28 283 ALA A N 1
ATOM 2272 C CA . ALA A 1 283 ? -10.730 -32.524 -59.746 1.00 59.28 283 ALA A CA 1
ATOM 2273 C C . ALA A 1 283 ? -12.075 -33.073 -59.236 1.00 59.28 283 ALA A C 1
ATOM 2275 O O . ALA A 1 283 ? -12.179 -33.612 -58.134 1.00 59.28 283 ALA A O 1
ATOM 2276 N N . HIS A 1 284 ? -13.115 -32.979 -60.069 1.00 54.94 284 HIS A N 1
ATOM 2277 C CA . HIS A 1 284 ? -14.293 -33.840 -59.959 1.00 54.94 284 HIS A CA 1
ATOM 2278 C C . HIS A 1 284 ? -13.920 -35.270 -60.380 1.00 54.94 284 HIS A C 1
ATOM 2280 O O . HIS A 1 284 ? -14.103 -35.659 -61.530 1.00 54.94 284 HIS A O 1
ATOM 2286 N N . ILE A 1 285 ? -13.426 -36.078 -59.441 1.00 54.72 285 ILE A N 1
ATOM 2287 C CA . ILE A 1 285 ? -13.476 -37.538 -59.567 1.00 54.72 285 ILE A CA 1
ATOM 2288 C C . ILE A 1 285 ? -14.430 -38.053 -58.498 1.00 54.72 285 ILE A C 1
ATOM 2290 O O . ILE A 1 285 ? -14.218 -37.885 -57.298 1.00 54.72 285 ILE A O 1
ATOM 2294 N N . ALA A 1 286 ? -15.518 -38.646 -58.979 1.00 56.47 286 ALA A N 1
ATOM 2295 C CA . ALA A 1 286 ? -16.540 -39.303 -58.194 1.00 56.47 286 ALA A CA 1
ATOM 2296 C C . ALA A 1 286 ? -15.919 -40.374 -57.286 1.00 56.47 286 ALA A C 1
ATOM 2298 O O . ALA A 1 286 ? -15.445 -41.404 -57.763 1.00 56.47 286 ALA A O 1
ATOM 2299 N N . ILE A 1 287 ? -15.963 -40.145 -55.974 1.00 55.50 287 ILE A N 1
ATOM 2300 C CA . ILE A 1 287 ? -15.755 -41.196 -54.979 1.00 55.50 287 ILE A CA 1
ATOM 2301 C C . ILE A 1 287 ? -17.117 -41.472 -54.329 1.00 55.50 287 ILE A C 1
ATOM 2303 O O . ILE A 1 287 ? -17.734 -40.543 -53.800 1.00 55.50 287 ILE A O 1
ATOM 2307 N N . PRO A 1 288 ? -17.623 -42.718 -54.384 1.00 59.78 288 PRO A N 1
ATOM 2308 C CA . PRO A 1 288 ? -18.901 -43.075 -53.792 1.00 59.78 288 PRO A CA 1
ATOM 2309 C C . PRO A 1 288 ? -18.851 -42.953 -52.266 1.00 59.78 288 PRO A C 1
ATOM 2311 O O . PRO A 1 288 ? -17.990 -43.510 -51.586 1.00 59.78 288 PRO A O 1
ATOM 2314 N N . VAL A 1 289 ? -19.825 -42.215 -51.742 1.00 48.12 289 VAL A N 1
ATOM 2315 C CA . VAL A 1 289 ? -20.092 -42.029 -50.319 1.00 48.12 289 VAL A CA 1
ATOM 2316 C C . VAL A 1 289 ? -20.568 -43.353 -49.719 1.00 48.12 289 VAL A C 1
ATOM 2318 O O . VAL A 1 289 ? -21.705 -43.763 -49.935 1.00 48.12 289 VAL A O 1
ATOM 2321 N N . THR A 1 290 ? -19.730 -44.005 -48.913 1.00 50.03 290 THR A N 1
ATOM 2322 C CA . THR A 1 290 ? -20.191 -44.990 -47.925 1.00 50.03 290 THR A CA 1
ATOM 2323 C C . THR A 1 290 ? -20.248 -44.327 -46.556 1.00 50.03 290 THR A C 1
ATOM 2325 O O . THR A 1 290 ? -19.240 -44.141 -45.874 1.00 50.03 290 THR A O 1
ATOM 2328 N N . THR A 1 291 ? -21.460 -43.950 -46.162 1.00 43.16 291 THR A N 1
ATOM 2329 C CA . THR A 1 291 ? -21.817 -43.485 -44.823 1.00 43.16 291 THR A CA 1
ATOM 2330 C C . THR A 1 291 ? -21.508 -44.560 -43.781 1.00 43.16 291 THR A C 1
ATOM 2332 O O . THR A 1 291 ? -22.167 -45.596 -43.757 1.00 43.16 291 THR A O 1
ATOM 2335 N N . THR A 1 292 ? -20.559 -44.299 -42.877 1.00 40.66 292 THR A N 1
ATOM 2336 C CA . THR A 1 292 ? -20.441 -45.053 -41.618 1.00 40.66 292 THR A CA 1
ATOM 2337 C C . THR A 1 292 ? -20.621 -44.093 -40.450 1.00 40.66 292 THR A C 1
ATOM 2339 O O . THR A 1 292 ? -19.707 -43.393 -40.026 1.00 40.66 292 THR A O 1
ATOM 2342 N N . THR A 1 293 ? -21.853 -44.038 -39.956 1.00 43.53 293 THR A N 1
ATOM 2343 C CA . THR A 1 293 ? -22.269 -43.388 -38.712 1.00 43.53 293 THR A CA 1
ATOM 2344 C C . THR A 1 293 ? -21.604 -44.056 -37.509 1.00 43.53 293 THR A C 1
ATOM 2346 O O . THR A 1 293 ? -22.006 -45.147 -37.107 1.00 43.53 293 THR A O 1
ATOM 2349 N N . THR A 1 294 ? -20.640 -43.388 -36.874 1.00 40.38 294 THR A N 1
ATOM 2350 C CA . THR A 1 294 ? -20.199 -43.723 -35.513 1.00 40.38 294 THR A CA 1
ATOM 2351 C C . THR A 1 294 ? -20.844 -42.772 -34.508 1.00 40.38 294 THR A C 1
ATOM 2353 O O . THR A 1 294 ? -20.540 -41.588 -34.389 1.00 40.38 294 THR A O 1
ATOM 2356 N N . SER A 1 295 ? -21.810 -43.338 -33.787 1.00 43.59 295 SER A N 1
ATOM 2357 C CA . SER A 1 295 ? -22.537 -42.744 -32.671 1.00 43.59 295 SER A CA 1
ATOM 2358 C C . SER A 1 295 ? -21.596 -42.475 -31.490 1.00 43.59 295 SER A C 1
ATOM 2360 O O . SER A 1 295 ? -21.231 -43.390 -30.753 1.00 43.59 295 SER A O 1
ATOM 2362 N N . VAL A 1 296 ? -21.226 -41.211 -31.266 1.00 46.66 296 VAL A N 1
ATOM 2363 C CA . VAL A 1 296 ? -20.616 -40.771 -30.002 1.00 46.66 296 VAL A CA 1
ATOM 2364 C C . VAL A 1 296 ? -21.738 -40.381 -29.041 1.00 46.66 296 VAL A C 1
ATOM 2366 O O . VAL A 1 296 ? -22.271 -39.270 -29.065 1.00 46.66 296 VAL A O 1
ATOM 2369 N N . LYS A 1 297 ? -22.113 -41.329 -28.176 1.00 44.66 297 LYS A N 1
ATOM 2370 C CA . LYS A 1 297 ? -23.032 -41.117 -27.051 1.00 44.66 297 LYS A CA 1
ATOM 2371 C C . LYS A 1 297 ? -22.442 -40.089 -26.075 1.00 44.66 297 LYS A C 1
ATOM 2373 O O . LYS A 1 297 ? -21.611 -40.425 -25.232 1.00 44.66 297 LYS A O 1
ATOM 2378 N N . LYS A 1 298 ? -22.930 -38.846 -26.125 1.00 47.06 298 LYS A N 1
ATOM 2379 C CA . LYS A 1 298 ? -22.789 -37.874 -25.027 1.00 47.06 298 LYS A CA 1
ATOM 2380 C C . LYS A 1 298 ? -23.574 -38.381 -23.814 1.00 47.06 298 LYS A C 1
ATOM 2382 O O . LYS A 1 298 ? -24.788 -38.216 -23.724 1.00 47.06 298 LYS A O 1
ATOM 2387 N N . LYS A 1 299 ? -22.871 -39.008 -22.869 1.00 46.25 299 LYS A N 1
ATOM 2388 C CA . LYS A 1 299 ? -23.410 -39.399 -21.562 1.00 46.25 299 LYS A CA 1
ATOM 2389 C C . LYS A 1 299 ? -23.533 -38.146 -20.688 1.00 46.25 299 LYS A C 1
ATOM 2391 O O . LYS A 1 299 ? -22.585 -37.739 -20.025 1.00 46.25 299 LYS A O 1
ATOM 2396 N N . LYS A 1 300 ? -24.712 -37.523 -20.727 1.00 49.09 300 LYS A N 1
ATOM 2397 C CA . LYS A 1 300 ? -25.139 -36.453 -19.819 1.00 49.09 300 LYS A CA 1
ATOM 2398 C C . LYS A 1 300 ? -25.303 -37.078 -18.425 1.00 49.09 300 LYS A C 1
ATOM 2400 O O . LYS A 1 300 ? -26.284 -37.769 -18.172 1.00 49.09 300 LYS A O 1
ATOM 2405 N N . LYS A 1 301 ? -24.301 -36.936 -17.550 1.00 51.69 301 LYS A N 1
ATOM 2406 C CA . LYS A 1 301 ? -24.450 -37.275 -16.128 1.00 51.69 301 LYS A CA 1
ATOM 2407 C C . LYS A 1 301 ? -25.207 -36.133 -15.455 1.00 51.69 301 LYS A C 1
ATOM 2409 O O . LYS A 1 301 ? -24.647 -35.059 -15.263 1.00 51.69 301 LYS A O 1
ATOM 2414 N N . ASN A 1 302 ? -26.477 -36.387 -15.145 1.00 38.72 302 ASN A N 1
ATOM 2415 C CA . ASN A 1 302 ? -27.205 -35.676 -14.101 1.00 38.72 302 ASN A CA 1
ATOM 2416 C C . ASN A 1 302 ? -26.457 -35.901 -12.784 1.00 38.72 302 ASN A C 1
ATOM 2418 O O . ASN A 1 302 ? -26.201 -37.044 -12.408 1.00 38.72 302 ASN A O 1
ATOM 2422 N N . ILE A 1 303 ? -26.075 -34.812 -12.129 1.00 47.88 303 ILE A N 1
ATOM 2423 C CA . ILE A 1 303 ? -25.632 -34.816 -10.739 1.00 47.88 303 ILE A CA 1
ATOM 2424 C C . ILE A 1 303 ? -26.846 -34.328 -9.953 1.00 47.88 303 ILE A C 1
ATOM 2426 O O . ILE A 1 303 ? -27.095 -33.128 -9.873 1.00 47.88 303 ILE A O 1
ATOM 2430 N N . GLU A 1 304 ? -27.640 -35.275 -9.458 1.00 40.03 304 GLU A N 1
ATOM 2431 C CA . GLU A 1 304 ? -28.553 -35.030 -8.345 1.00 40.03 304 GLU A CA 1
ATOM 2432 C C . GLU A 1 304 ? -27.701 -34.863 -7.086 1.00 40.03 304 GLU A C 1
ATOM 2434 O O . GLU A 1 304 ? -26.942 -35.751 -6.694 1.00 40.03 304 GLU A O 1
ATOM 2439 N N . LEU A 1 305 ? -27.782 -33.671 -6.500 1.00 42.19 305 LEU A N 1
ATOM 2440 C CA . LEU A 1 305 ? -27.255 -33.353 -5.182 1.00 42.19 305 LEU A CA 1
ATOM 2441 C C . LEU A 1 305 ? -28.239 -33.895 -4.142 1.00 42.19 305 LEU A C 1
ATOM 2443 O O . LEU A 1 305 ? -29.154 -33.200 -3.712 1.00 42.19 305 LEU A O 1
ATOM 2447 N N . GLU A 1 306 ? -28.035 -35.147 -3.748 1.00 38.91 306 GLU A N 1
ATOM 2448 C CA . GLU A 1 306 ? -28.561 -35.674 -2.492 1.00 38.91 306 GLU A CA 1
ATOM 2449 C C . GLU A 1 306 ? -27.782 -35.042 -1.326 1.00 38.91 306 GLU A C 1
ATOM 2451 O O . GLU A 1 306 ? -26.567 -35.216 -1.184 1.00 38.91 306 GLU A O 1
ATOM 2456 N N . LEU A 1 307 ? -28.494 -34.286 -0.488 1.00 51.47 307 LEU A N 1
ATOM 2457 C CA . LEU A 1 307 ? -28.025 -33.802 0.809 1.00 51.47 307 LEU A CA 1
ATOM 2458 C C . LEU A 1 307 ? -27.913 -34.984 1.786 1.00 51.47 307 LEU A C 1
ATOM 2460 O O . LEU A 1 307 ? -28.795 -35.238 2.600 1.00 51.47 307 LEU A O 1
ATOM 2464 N N . GLY A 1 308 ? -26.792 -35.698 1.701 1.00 35.06 308 GLY A N 1
ATOM 2465 C CA . GLY A 1 308 ? -26.377 -36.718 2.659 1.00 35.06 308 GLY A CA 1
ATOM 2466 C C . GLY A 1 308 ? -25.372 -36.166 3.670 1.00 35.06 308 GLY A C 1
ATOM 2467 O O . GLY A 1 308 ? -24.195 -35.985 3.367 1.00 35.06 308 GLY A O 1
ATOM 2468 N N . SER A 1 309 ? -25.847 -35.921 4.888 1.00 52.25 309 SER A N 1
ATOM 2469 C CA . SER A 1 309 ? -25.062 -35.673 6.102 1.00 52.25 309 SER A CA 1
ATOM 2470 C C . SER A 1 309 ? -23.959 -36.727 6.309 1.00 52.25 309 SER A C 1
ATOM 2472 O O . SER A 1 309 ? -24.264 -37.852 6.702 1.00 52.25 309 SER A O 1
ATOM 2474 N N . VAL A 1 310 ? -22.679 -36.362 6.140 1.00 41.44 310 VAL A N 1
ATOM 2475 C CA . VAL A 1 310 ? -21.539 -37.132 6.678 1.00 41.44 310 VAL A CA 1
ATOM 2476 C C . VAL A 1 310 ? -20.470 -36.192 7.236 1.00 41.44 310 VAL A C 1
ATOM 2478 O O . VAL A 1 310 ? -19.649 -35.606 6.531 1.00 41.44 310 VAL A O 1
ATOM 2481 N N . THR A 1 311 ? -20.486 -36.081 8.557 1.00 50.19 311 THR A N 1
ATOM 2482 C CA . THR A 1 311 ? -19.395 -35.605 9.402 1.00 50.19 311 THR A CA 1
ATOM 2483 C C . THR A 1 311 ? -18.155 -36.501 9.288 1.00 50.19 311 THR A C 1
ATOM 2485 O O . THR A 1 311 ? -18.264 -37.722 9.274 1.00 50.19 311 THR A O 1
ATOM 2488 N N . ALA A 1 312 ? -16.980 -35.862 9.335 1.00 52.91 312 ALA A N 1
ATOM 2489 C CA . ALA A 1 312 ? -15.656 -36.427 9.623 1.00 52.91 312 ALA A CA 1
ATOM 2490 C C . ALA A 1 312 ? -15.005 -37.340 8.558 1.00 52.91 312 ALA A C 1
ATOM 2492 O O . ALA A 1 312 ? -15.212 -38.549 8.547 1.00 52.91 312 ALA A O 1
ATOM 2493 N N . LYS A 1 313 ? -14.106 -36.749 7.747 1.00 48.56 313 LYS A N 1
ATOM 2494 C CA . LYS A 1 313 ? -12.766 -37.263 7.346 1.00 48.56 313 LYS A CA 1
ATOM 2495 C C . LYS A 1 313 ? -12.217 -36.469 6.148 1.00 48.56 313 LYS A C 1
ATOM 2497 O O . LYS A 1 313 ? -12.163 -36.958 5.027 1.00 48.56 313 LYS A O 1
ATOM 2502 N N . VAL A 1 314 ? -11.750 -35.242 6.383 1.00 48.75 314 VAL A N 1
ATOM 2503 C CA . VAL A 1 314 ? -10.909 -34.513 5.414 1.00 48.75 314 VAL A CA 1
ATOM 2504 C C . VAL A 1 314 ? -9.740 -33.887 6.167 1.00 48.75 314 VAL A C 1
ATOM 2506 O O . VAL A 1 314 ? -9.813 -32.742 6.588 1.00 48.75 314 VAL A O 1
ATOM 2509 N N . CYS A 1 315 ? -8.669 -34.660 6.371 1.00 47.34 315 CYS A N 1
ATOM 2510 C CA . CYS A 1 315 ? -7.376 -34.101 6.791 1.00 47.34 315 CYS A CA 1
ATOM 2511 C C . CYS A 1 315 ? -6.131 -34.879 6.316 1.00 47.34 315 CYS A C 1
ATOM 2513 O O . CYS A 1 315 ? -5.031 -34.539 6.728 1.00 47.34 315 CYS A O 1
ATOM 2515 N N . ILE A 1 316 ? -6.239 -35.881 5.429 1.00 49.72 316 ILE A N 1
ATOM 2516 C CA . ILE A 1 316 ? -5.055 -36.677 5.015 1.00 49.72 316 ILE A CA 1
ATOM 2517 C C . ILE A 1 316 ? -4.654 -36.461 3.542 1.00 49.72 316 ILE A C 1
ATOM 2519 O O . ILE A 1 316 ? -3.493 -36.637 3.181 1.00 49.72 316 ILE A O 1
ATOM 2523 N N . SER A 1 317 ? -5.538 -35.950 2.681 1.00 48.53 317 SER A N 1
ATOM 2524 C CA . SER A 1 317 ? -5.251 -35.893 1.236 1.00 48.53 317 SER A CA 1
ATOM 2525 C C . SER A 1 317 ? -4.338 -34.743 0.783 1.00 48.53 317 SER A C 1
ATOM 2527 O O . SER A 1 317 ? -3.965 -34.701 -0.386 1.00 48.53 317 SER A O 1
ATOM 2529 N N . ARG A 1 318 ? -3.941 -33.813 1.667 1.00 49.00 318 ARG A N 1
ATOM 2530 C CA . ARG A 1 318 ? -3.081 -32.669 1.288 1.00 49.00 318 ARG A CA 1
ATOM 2531 C C . ARG A 1 318 ? -1.585 -32.884 1.546 1.00 49.00 318 ARG A C 1
ATOM 2533 O O . ARG A 1 318 ? -0.779 -32.164 0.970 1.00 49.00 318 ARG A O 1
ATOM 2540 N N . VAL A 1 319 ? -1.206 -33.890 2.340 1.00 50.34 319 VAL A N 1
ATOM 2541 C CA . VAL A 1 319 ? 0.208 -34.168 2.673 1.00 50.34 319 VAL A CA 1
ATOM 2542 C C . VAL A 1 319 ? 0.877 -35.071 1.627 1.00 50.34 319 VAL A C 1
ATOM 2544 O O . VAL A 1 319 ? 2.055 -34.899 1.323 1.00 50.34 319 VAL A O 1
ATOM 2547 N N . LEU A 1 320 ? 0.129 -35.970 0.980 1.00 50.41 320 LEU A N 1
ATOM 2548 C CA . LEU A 1 320 ? 0.702 -36.887 -0.017 1.00 50.41 320 LEU A CA 1
ATOM 2549 C C . LEU A 1 320 ? 1.055 -36.210 -1.354 1.00 50.41 320 LEU A C 1
ATOM 2551 O O . LEU A 1 320 ? 1.939 -36.687 -2.062 1.00 50.41 320 LEU A O 1
ATOM 2555 N N . TYR A 1 321 ? 0.442 -35.067 -1.679 1.00 51.22 321 TYR A N 1
ATOM 2556 C CA . TYR A 1 321 ? 0.719 -34.368 -2.941 1.00 51.22 321 TYR A CA 1
ATOM 2557 C C . TYR A 1 321 ? 2.046 -33.588 -2.932 1.00 51.22 321 TYR A C 1
ATOM 2559 O O . TYR A 1 321 ? 2.648 -33.396 -3.984 1.00 51.22 321 TYR A O 1
ATOM 2567 N N . GLN A 1 322 ? 2.553 -33.179 -1.761 1.00 52.59 322 GLN A N 1
ATOM 2568 C CA . GLN A 1 322 ? 3.849 -32.489 -1.681 1.00 52.59 322 GLN A CA 1
ATOM 2569 C C . GLN A 1 322 ? 5.043 -33.452 -1.739 1.00 52.59 322 GLN A C 1
ATOM 2571 O O . GLN A 1 322 ? 6.075 -33.096 -2.303 1.00 52.59 322 GLN A O 1
ATOM 2576 N N . HIS A 1 323 ? 4.901 -34.693 -1.261 1.00 53.09 323 HIS A N 1
ATOM 2577 C CA . HIS A 1 323 ? 5.980 -35.684 -1.353 1.00 53.09 323 HIS A CA 1
ATOM 2578 C C . HIS A 1 323 ? 6.187 -36.236 -2.774 1.00 53.09 323 HIS A C 1
ATOM 2580 O O . HIS A 1 323 ? 7.319 -36.547 -3.145 1.00 53.09 323 HIS A O 1
ATOM 2586 N N . ALA A 1 324 ? 5.135 -36.302 -3.599 1.00 55.16 324 ALA A N 1
ATOM 2587 C CA . ALA A 1 324 ? 5.251 -36.775 -4.980 1.00 55.16 324 ALA A CA 1
ATOM 2588 C C . ALA A 1 324 ? 6.025 -35.797 -5.891 1.00 55.16 324 ALA A C 1
ATOM 2590 O O . ALA A 1 324 ? 6.798 -36.239 -6.741 1.00 55.16 324 ALA A O 1
ATOM 2591 N N . CYS A 1 325 ? 5.895 -34.480 -5.682 1.00 51.59 325 CYS A N 1
ATOM 2592 C CA . CYS A 1 325 ? 6.632 -33.486 -6.477 1.00 51.59 325 CYS A CA 1
ATOM 2593 C C . CYS A 1 325 ? 8.145 -33.491 -6.204 1.00 51.59 325 CYS A C 1
ATOM 2595 O O . CYS A 1 325 ? 8.928 -33.279 -7.127 1.00 51.59 325 CYS A O 1
ATOM 2597 N N . VAL A 1 326 ? 8.579 -33.780 -4.972 1.00 58.94 326 VAL A N 1
ATOM 2598 C CA . VAL A 1 326 ? 10.017 -33.842 -4.644 1.00 58.94 326 VAL A CA 1
ATOM 2599 C C . VAL A 1 326 ? 10.675 -35.077 -5.271 1.00 58.94 326 VAL A C 1
ATOM 2601 O O . VAL A 1 326 ? 11.798 -34.998 -5.765 1.00 58.94 326 VAL A O 1
ATOM 2604 N N . TYR A 1 327 ? 9.957 -36.203 -5.340 1.00 57.47 327 TYR A N 1
ATOM 2605 C CA . TYR A 1 327 ? 10.484 -37.434 -5.938 1.00 57.47 327 TYR A CA 1
ATOM 2606 C C . TYR A 1 327 ? 10.618 -37.357 -7.467 1.00 57.47 327 TYR A C 1
ATOM 2608 O O . TYR A 1 327 ? 11.526 -37.969 -8.031 1.00 57.47 327 TYR A O 1
ATOM 2616 N N . LEU A 1 328 ? 9.752 -36.591 -8.144 1.00 57.12 328 LEU A N 1
ATOM 2617 C CA . LEU A 1 328 ? 9.833 -36.414 -9.597 1.00 57.12 328 LEU A CA 1
ATOM 2618 C C . LEU A 1 328 ? 10.976 -35.471 -10.014 1.00 57.12 328 LEU A C 1
ATOM 2620 O O . LEU A 1 328 ? 11.625 -35.734 -11.022 1.00 57.12 328 LEU A O 1
ATOM 2624 N N . CYS A 1 329 ? 11.285 -34.436 -9.224 1.00 56.75 329 CYS A N 1
ATOM 2625 C CA . CYS A 1 329 ? 12.416 -33.545 -9.516 1.00 56.75 329 CYS A CA 1
ATOM 2626 C C . CYS A 1 329 ? 13.785 -34.224 -9.336 1.00 56.75 329 CYS A C 1
ATOM 2628 O O . CYS A 1 329 ? 14.686 -33.975 -10.131 1.00 56.75 329 CYS A O 1
ATOM 2630 N N . CYS A 1 330 ? 13.952 -35.123 -8.358 1.00 52.81 330 CYS A N 1
ATOM 2631 C CA . CYS A 1 330 ? 15.231 -35.827 -8.176 1.00 52.81 330 CYS A CA 1
ATOM 2632 C C . CYS A 1 330 ? 15.533 -36.858 -9.276 1.00 52.81 330 CYS A C 1
ATOM 2634 O O . CYS A 1 330 ? 16.699 -37.151 -9.515 1.00 52.81 330 CYS A O 1
ATOM 2636 N N . LYS A 1 331 ? 14.519 -37.398 -9.966 1.00 54.16 331 LYS A N 1
ATOM 2637 C CA . LYS A 1 331 ? 14.717 -38.374 -11.055 1.00 54.16 331 LYS A CA 1
ATOM 2638 C C . LYS A 1 331 ? 14.988 -37.756 -12.428 1.00 54.16 331 LYS A C 1
ATOM 2640 O O . LYS A 1 331 ? 15.344 -38.485 -13.339 1.00 54.16 331 LYS A O 1
ATOM 2645 N N . LEU A 1 332 ? 14.790 -36.448 -12.579 1.00 53.03 332 LEU A N 1
ATOM 2646 C CA . LEU A 1 332 ? 15.084 -35.709 -13.814 1.00 53.03 332 LEU A CA 1
ATOM 2647 C C . LEU A 1 332 ? 16.443 -34.992 -13.766 1.00 53.03 332 LEU A C 1
ATOM 2649 O O . LEU A 1 332 ? 16.855 -34.414 -14.765 1.00 53.03 332 LEU A O 1
ATOM 2653 N N . SER A 1 333 ? 17.128 -35.022 -12.618 1.00 46.41 333 SER A N 1
ATOM 2654 C CA . SER A 1 333 ? 18.437 -34.387 -12.411 1.00 46.41 333 SER A CA 1
ATOM 2655 C C . SER A 1 333 ? 19.585 -35.389 -12.198 1.00 46.41 333 SER A C 1
ATOM 2657 O O . SER A 1 333 ? 20.699 -34.965 -11.888 1.00 46.41 333 SER A O 1
ATOM 2659 N N . ALA A 1 334 ? 19.316 -36.687 -12.348 1.00 48.72 334 ALA A N 1
ATOM 2660 C CA . ALA A 1 334 ? 20.288 -37.778 -12.406 1.00 48.72 334 ALA A CA 1
ATOM 2661 C C . ALA A 1 334 ? 20.099 -38.501 -13.740 1.00 48.72 334 ALA A C 1
ATOM 2663 O O . ALA A 1 334 ? 21.123 -38.919 -14.323 1.00 48.72 334 ALA A O 1
#

Secondary structure (DSSP, 8-state):
-----------------------------------------------------S----GGGS-----------GGGTTSPPPPPPTTEEEEE-TTT--EEEEE-------PPP------SS-HHHHHHHHHHHHHHHHHHHHHT-S-SEEEEPPPTT--HHHHHHHHT--HHHHHHHHT--SS-GGGS-SSEEEE-S-THHHHTT-S----TTSHHHHHHHHHHH-TTS-HHHHHHHHHHTTT-HHHHHHHHHHHHHHHHHHSSPPPPP---TTSSTTSSSS--------------------------------SSTTTHHHHHHHHHHHHS--